Protein AF-A0A424M431-F1 (afdb_monomer_lite)

Foldseek 3Di:
DDDPVSVVVVVVVVCVVVVNPLVVVVVQQQDFDDPPDDPVVFQVLLVLLVLLCVLCVVVVNNVQWDAQDLQFQFLQAFLLCLQQQFFFLDDCSPLLNLLVRPLNVVLCVVLVNLVLQLVLLLLLLVCLCVVCPPPDAPDPVCVVQRLDHSVCNVVSVVLNVLVPDPDPPRDQDSVSSSNSNSSRRSDRCLRNVSPSDDPVNRVSSSVSNVVCVVPPDPVCPSRTDHQDSSGARRSGGSLCSSNNGGGDRPDPCSVVVSSVSVVVSPD

pLDDT: mean 90.64, std 7.73, range [51.03, 98.25]

Structure (mmCIF, N/CA/C/O backbone):
data_AF-A0A424M431-F1
#
_entry.id   AF-A0A424M431-F1
#
loop_
_atom_site.group_PDB
_atom_site.id
_atom_site.type_symbol
_atom_site.label_atom_id
_atom_site.label_alt_id
_atom_site.label_comp_id
_atom_site.label_asym_id
_atom_site.label_entity_id
_atom_site.label_seq_id
_atom_site.pdbx_PDB_ins_code
_atom_site.Cartn_x
_atom_site.Cartn_y
_atom_site.Cartn_z
_atom_site.occupancy
_atom_site.B_iso_or_equiv
_atom_site.auth_seq_id
_atom_site.auth_comp_id
_atom_site.auth_asym_id
_atom_site.auth_atom_id
_atom_site.pdbx_PDB_model_num
ATOM 1 N N . MET A 1 1 ? -6.184 2.149 49.198 1.00 51.03 1 MET A N 1
ATOM 2 C CA . MET A 1 1 ? -5.634 1.840 47.863 1.00 51.03 1 MET A CA 1
ATOM 3 C C . MET A 1 1 ? -6.721 2.218 46.890 1.00 51.03 1 MET A C 1
ATOM 5 O O . MET A 1 1 ? -7.826 1.727 47.079 1.00 51.03 1 MET A O 1
ATOM 9 N N . SER A 1 2 ? -6.465 3.155 45.981 1.00 64.12 2 SER A N 1
ATOM 10 C CA . SER A 1 2 ? -7.466 3.537 44.986 1.00 64.12 2 SER A CA 1
ATOM 11 C C . SER A 1 2 ? -7.783 2.349 44.081 1.00 64.12 2 SER A C 1
ATOM 13 O O . SER A 1 2 ? -6.895 1.543 43.782 1.00 64.12 2 SER A O 1
ATOM 15 N N . SER A 1 3 ? -9.048 2.205 43.693 1.00 85.25 3 SER A N 1
ATOM 16 C CA . SER A 1 3 ? -9.459 1.164 42.745 1.00 85.25 3 SER A CA 1
ATOM 17 C C . SER A 1 3 ? -8.895 1.452 41.345 1.00 85.25 3 SER A C 1
ATOM 19 O O . SER A 1 3 ? -8.479 2.576 41.046 1.00 85.25 3 SER A O 1
ATOM 21 N N . ALA A 1 4 ? -8.870 0.445 40.467 1.00 81.50 4 ALA A N 1
ATOM 22 C CA . ALA A 1 4 ? -8.457 0.639 39.073 1.00 81.50 4 ALA A CA 1
ATOM 23 C C . ALA A 1 4 ? -9.316 1.707 38.363 1.00 81.50 4 ALA A C 1
ATOM 25 O O . ALA A 1 4 ? -8.789 2.515 37.600 1.00 81.50 4 ALA A O 1
ATOM 26 N N . ASP A 1 5 ? -10.609 1.771 38.688 1.00 83.00 5 ASP A N 1
ATOM 27 C CA . ASP A 1 5 ? -11.537 2.757 38.130 1.00 83.00 5 ASP A CA 1
ATOM 28 C C . ASP A 1 5 ? -11.258 4.175 38.635 1.00 83.00 5 ASP A C 1
ATOM 30 O O . ASP A 1 5 ? -11.265 5.123 37.850 1.00 83.00 5 ASP A O 1
ATOM 34 N N . GLU A 1 6 ? -10.947 4.338 39.924 1.00 87.75 6 GLU A N 1
ATOM 35 C CA . GLU A 1 6 ? -10.545 5.634 40.484 1.00 87.75 6 GLU A CA 1
ATOM 36 C C . GLU A 1 6 ? -9.246 6.137 39.846 1.00 87.75 6 GLU A C 1
ATOM 38 O O . GLU A 1 6 ? -9.114 7.327 39.551 1.00 87.75 6 GLU A O 1
ATOM 43 N N . LEU A 1 7 ? -8.299 5.230 39.580 1.00 88.69 7 LEU A N 1
ATOM 44 C CA . LEU A 1 7 ? -7.062 5.565 38.882 1.00 88.69 7 LEU A CA 1
ATOM 45 C C . LEU A 1 7 ? -7.334 5.987 37.432 1.00 88.69 7 LEU A C 1
ATOM 47 O O . LEU A 1 7 ? -6.824 7.022 37.004 1.00 88.69 7 LEU A O 1
ATOM 51 N N . HIS A 1 8 ? -8.160 5.246 36.687 1.00 85.25 8 HIS A N 1
ATOM 52 C CA . HIS A 1 8 ? -8.552 5.627 35.328 1.00 85.25 8 HIS A CA 1
ATOM 53 C C . HIS A 1 8 ? -9.230 7.000 35.291 1.00 85.25 8 HIS A C 1
ATOM 55 O O . HIS A 1 8 ? -8.851 7.851 34.486 1.00 85.25 8 HIS A O 1
ATOM 61 N N . GLN A 1 9 ? -10.186 7.258 36.187 1.00 88.50 9 GLN A N 1
ATOM 62 C CA . GLN A 1 9 ? -10.861 8.555 36.256 1.00 88.50 9 GLN A CA 1
ATOM 63 C C . GLN A 1 9 ? -9.891 9.696 36.576 1.00 88.50 9 GLN A C 1
ATOM 65 O O . GLN A 1 9 ? -9.965 10.752 35.942 1.00 88.50 9 GLN A O 1
ATOM 70 N N . ALA A 1 10 ? -8.957 9.486 37.508 1.00 90.94 10 ALA A N 1
ATOM 71 C CA . ALA A 1 10 ? -7.931 10.471 37.840 1.00 90.94 10 ALA A CA 1
ATOM 72 C C . ALA A 1 10 ? -7.000 10.757 36.649 1.00 90.94 10 ALA A C 1
ATOM 74 O O . ALA A 1 10 ? -6.683 11.918 36.387 1.00 90.94 10 ALA A O 1
ATOM 75 N N . VAL A 1 11 ? -6.616 9.726 35.886 1.00 89.50 11 VAL A N 1
ATOM 76 C CA . VAL A 1 11 ? -5.808 9.875 34.665 1.00 89.50 11 VAL A CA 1
ATOM 77 C C . VAL A 1 11 ? -6.557 10.691 33.610 1.00 89.50 11 VAL A C 1
ATOM 79 O O . VAL A 1 11 ? -6.016 11.678 33.115 1.00 89.50 11 VAL A O 1
ATOM 82 N N . PHE A 1 12 ? -7.817 10.362 33.306 1.00 86.75 12 PHE A N 1
ATOM 83 C CA . PHE A 1 12 ? -8.613 11.138 32.345 1.00 86.75 12 PHE A CA 1
ATOM 84 C C . PHE A 1 12 ? -8.863 12.578 32.811 1.00 86.75 12 PHE A C 1
ATOM 86 O O . PHE A 1 12 ? -8.842 13.508 32.006 1.00 86.75 12 PHE A O 1
ATOM 93 N N . ALA A 1 13 ? -9.077 12.802 34.110 1.00 90.38 13 ALA A N 1
ATOM 94 C CA . ALA A 1 13 ? -9.195 14.149 34.664 1.00 90.38 13 ALA A CA 1
ATOM 95 C C . ALA A 1 13 ? -7.894 14.955 34.497 1.00 90.38 13 ALA A C 1
ATOM 97 O O . ALA A 1 13 ? -7.944 16.119 34.091 1.00 90.38 13 ALA A O 1
ATOM 98 N N . ALA A 1 14 ? -6.735 14.335 34.738 1.00 92.00 14 ALA A N 1
ATOM 99 C CA . ALA A 1 14 ? -5.435 14.963 34.524 1.00 92.00 14 ALA A CA 1
ATOM 100 C C . ALA A 1 14 ? -5.201 15.301 33.043 1.00 92.00 14 ALA A C 1
ATOM 102 O O . ALA A 1 14 ? -4.827 16.432 32.743 1.00 92.00 14 ALA A O 1
ATOM 103 N N . LEU A 1 15 ? -5.489 14.374 32.121 1.00 90.88 15 LEU A N 1
ATOM 104 C CA . LEU A 1 15 ? -5.368 14.601 30.673 1.00 90.88 15 LEU A CA 1
ATOM 105 C C . LEU A 1 15 ? -6.270 15.737 30.179 1.00 90.88 15 LEU A C 1
ATOM 107 O O . LEU A 1 15 ? -5.839 16.558 29.372 1.00 90.88 15 LEU A O 1
ATOM 111 N N . ARG A 1 16 ? -7.502 15.827 30.693 1.00 89.69 16 ARG A N 1
ATOM 112 C CA . ARG A 1 16 ? -8.407 16.946 30.388 1.00 89.69 16 ARG A CA 1
ATOM 113 C C . ARG A 1 16 ? -7.877 18.272 30.919 1.00 89.69 16 ARG A C 1
ATOM 115 O O . ARG A 1 16 ? -7.919 19.271 30.212 1.00 89.69 16 ARG A O 1
ATOM 122 N N . THR A 1 17 ? -7.335 18.276 32.135 1.00 93.44 17 THR A N 1
ATOM 123 C CA . THR A 1 17 ? -6.788 19.488 32.769 1.00 93.44 17 THR A CA 1
ATOM 124 C C . THR A 1 17 ? -5.549 20.007 32.038 1.00 93.44 17 THR A C 1
ATOM 126 O O . THR A 1 17 ? -5.359 21.215 31.934 1.00 93.44 17 THR A O 1
ATOM 129 N N . THR A 1 18 ? -4.711 19.113 31.509 1.00 93.88 18 THR A N 1
ATOM 130 C CA . THR A 1 18 ? -3.498 19.474 30.755 1.00 93.88 18 THR A CA 1
ATOM 131 C C . THR A 1 18 ? -3.747 19.707 29.265 1.00 93.88 18 THR A C 1
ATOM 133 O O . THR A 1 18 ? -2.840 20.152 28.568 1.00 93.88 18 THR A O 1
ATOM 136 N N . GLY A 1 19 ? -4.955 19.418 28.767 1.00 87.94 19 GLY A N 1
ATOM 137 C CA . GLY A 1 19 ? -5.296 19.512 27.346 1.00 87.94 19 GLY A CA 1
ATOM 138 C C . GLY A 1 19 ? -4.732 18.380 26.477 1.00 87.94 19 GLY A C 1
ATOM 139 O O . GLY A 1 19 ? -4.811 18.469 25.257 1.00 87.94 19 GLY A O 1
ATOM 140 N N . LEU A 1 20 ? -4.192 17.312 27.076 1.00 89.81 20 LEU A N 1
ATOM 141 C CA . LEU A 1 20 ? -3.509 16.213 26.375 1.00 89.81 20 LEU A CA 1
ATOM 142 C C . LEU A 1 20 ? -4.437 15.078 25.916 1.00 89.81 20 LEU A C 1
ATOM 144 O O . LEU A 1 20 ? -3.986 14.127 25.283 1.00 89.81 20 LEU A O 1
ATOM 148 N N . GLU A 1 21 ? -5.732 15.142 26.225 1.00 85.44 21 GLU A N 1
ATOM 149 C CA . GLU A 1 21 ? -6.696 14.089 25.876 1.00 85.44 21 GLU A CA 1
ATOM 150 C C . GLU A 1 21 ? -6.726 13.790 24.367 1.00 85.44 21 GLU A C 1
ATOM 152 O O . GLU A 1 21 ? -6.675 12.628 23.964 1.00 85.44 21 GLU A O 1
ATOM 157 N N . GLY A 1 22 ? -6.745 14.830 23.526 1.00 82.94 22 GLY A N 1
ATOM 158 C CA . GLY A 1 22 ? -6.739 14.669 22.070 1.00 82.94 22 GLY A CA 1
ATOM 159 C C . GLY A 1 22 ? -5.453 14.030 21.543 1.00 82.94 22 GLY A C 1
ATOM 160 O O . GLY A 1 22 ? -5.509 13.193 20.643 1.00 82.94 22 GLY A O 1
ATOM 161 N N . ASP A 1 23 ? -4.308 14.377 22.129 1.00 85.75 23 ASP A N 1
ATOM 162 C CA . ASP A 1 23 ? -3.009 13.832 21.731 1.00 85.75 23 ASP A CA 1
ATOM 163 C C . ASP A 1 23 ? -2.887 12.356 22.106 1.00 85.75 23 ASP A C 1
ATOM 165 O O . ASP A 1 23 ? -2.465 11.546 21.281 1.00 85.75 23 ASP A O 1
ATOM 169 N N . ILE A 1 24 ? -3.321 11.982 23.314 1.00 87.56 24 ILE A N 1
ATOM 170 C CA . ILE A 1 24 ? -3.346 10.581 23.753 1.00 87.56 24 ILE A CA 1
ATOM 171 C C . ILE A 1 24 ? -4.323 9.759 22.911 1.00 87.56 24 ILE A C 1
ATOM 173 O O . ILE A 1 24 ? -3.995 8.637 22.528 1.00 87.56 24 ILE A O 1
ATOM 177 N N . TYR A 1 25 ? -5.485 10.317 22.566 1.00 85.44 25 TYR A N 1
ATOM 178 C CA . TYR A 1 25 ? -6.434 9.661 21.669 1.00 85.44 25 TYR A CA 1
ATOM 179 C C . TYR A 1 25 ? -5.820 9.408 20.283 1.00 85.44 25 TYR A C 1
ATOM 181 O O . TYR A 1 25 ? -5.830 8.278 19.792 1.00 85.44 25 TYR A O 1
ATOM 189 N N . ASN A 1 26 ? -5.201 10.429 19.680 1.00 86.12 26 ASN A N 1
ATOM 190 C CA . ASN A 1 26 ? -4.510 10.296 18.396 1.00 86.12 26 ASN A CA 1
ATOM 191 C C . ASN A 1 26 ? -3.354 9.289 18.469 1.00 86.12 26 ASN A C 1
ATOM 193 O O . ASN A 1 26 ? -3.177 8.485 17.556 1.00 86.12 26 ASN A O 1
ATOM 197 N N . PHE A 1 27 ? -2.592 9.292 19.564 1.00 88.31 27 PHE A N 1
ATOM 198 C CA . PHE A 1 27 ? -1.528 8.320 19.792 1.00 88.31 27 PHE A CA 1
ATOM 199 C C . PHE A 1 27 ? -2.077 6.890 19.884 1.00 88.31 27 PHE A C 1
ATOM 201 O O . PHE A 1 27 ? -1.524 5.979 19.270 1.00 88.31 27 PHE A O 1
ATOM 208 N N . GLY A 1 28 ? -3.204 6.699 20.575 1.00 90.25 28 GLY A N 1
ATOM 209 C CA . GLY A 1 28 ? -3.912 5.422 20.641 1.00 90.25 28 GLY A CA 1
ATOM 210 C C . GLY A 1 28 ? -4.349 4.925 19.262 1.00 90.25 28 GLY A C 1
ATOM 211 O O . GLY A 1 28 ? -4.094 3.773 18.920 1.00 90.25 28 GLY A O 1
ATOM 212 N N . LEU A 1 29 ? -4.915 5.803 18.429 1.00 91.81 29 LEU A N 1
ATOM 213 C CA . LEU A 1 29 ? -5.316 5.476 17.055 1.00 91.81 29 LEU A CA 1
ATOM 214 C C . LEU A 1 29 ? -4.142 5.063 16.150 1.00 91.81 29 LEU A C 1
ATOM 216 O O . LEU A 1 29 ? -4.328 4.259 15.233 1.00 91.81 29 LEU A O 1
ATOM 220 N N . LEU A 1 30 ? -2.945 5.598 16.399 1.00 92.56 30 LEU A N 1
ATOM 221 C CA . LEU A 1 30 ? -1.712 5.213 15.703 1.00 92.56 30 LEU A CA 1
ATOM 222 C C . LEU A 1 30 ? -1.089 3.919 16.256 1.00 92.56 30 LEU A C 1
ATOM 224 O O . LEU A 1 30 ? -0.226 3.325 15.606 1.00 92.56 30 LEU A O 1
ATOM 228 N N . GLY A 1 31 ? -1.524 3.473 17.436 1.00 93.56 31 GLY A N 1
ATOM 229 C CA . GLY A 1 31 ? -1.115 2.213 18.044 1.00 93.56 31 GLY A CA 1
ATOM 230 C C . GLY A 1 31 ? -1.628 0.993 17.278 1.00 93.56 31 GLY A C 1
ATOM 231 O O . GLY A 1 31 ? -2.603 1.064 16.530 1.00 93.56 31 GLY A O 1
ATOM 232 N N . LYS A 1 32 ? -0.964 -0.149 17.481 1.00 94.81 32 LYS A N 1
ATOM 233 C CA . LYS A 1 32 ? -1.349 -1.452 16.918 1.00 94.81 32 LYS A CA 1
ATOM 234 C C . LYS A 1 32 ? -1.914 -2.359 18.005 1.00 94.81 32 LYS A C 1
ATOM 236 O O . LYS A 1 32 ? -1.496 -2.285 19.160 1.00 94.81 32 LYS A O 1
ATOM 241 N N . LEU A 1 33 ? -2.833 -3.240 17.622 1.00 93.44 33 LEU A N 1
ATOM 242 C CA . LEU A 1 33 ? -3.417 -4.227 18.530 1.00 93.44 33 LEU A CA 1
ATOM 243 C C . LEU A 1 33 ? -2.445 -5.388 18.749 1.00 93.44 33 LEU A C 1
ATOM 245 O O . LEU A 1 33 ? -1.905 -5.947 17.794 1.00 93.44 33 LEU A O 1
ATOM 249 N N . SER A 1 34 ? -2.262 -5.795 20.005 1.00 92.44 34 SER A N 1
ATOM 250 C CA . SER A 1 34 ? -1.501 -7.004 20.325 1.00 92.44 34 SER A CA 1
ATOM 251 C C . SER A 1 34 ? -2.234 -8.246 19.813 1.00 92.44 34 SER A C 1
ATOM 253 O O . SER A 1 34 ? -3.462 -8.295 19.794 1.00 92.44 34 SER A O 1
ATOM 255 N N . LYS A 1 35 ? -1.490 -9.307 19.481 1.00 88.12 35 LYS A N 1
ATOM 256 C CA . LYS A 1 35 ? -2.084 -10.634 19.227 1.00 88.12 35 LYS A CA 1
ATOM 257 C C . LYS A 1 35 ? -2.754 -11.231 20.473 1.00 88.12 35 LYS A C 1
ATOM 259 O O . LYS A 1 35 ? -3.539 -12.159 20.357 1.00 88.12 35 LYS A O 1
ATOM 264 N N . SER A 1 36 ? -2.429 -10.707 21.656 1.00 93.06 36 SER A N 1
ATOM 265 C CA . SER A 1 36 ? -3.028 -11.083 22.940 1.00 93.06 36 SER A CA 1
ATOM 266 C C . SER A 1 36 ? -4.169 -10.156 23.375 1.00 93.06 36 SER A C 1
ATOM 268 O O . SER A 1 36 ? -4.564 -10.204 24.538 1.00 93.06 36 SER A O 1
ATOM 270 N N . THR A 1 37 ? -4.626 -9.245 22.509 1.00 93.50 37 THR A N 1
ATOM 271 C CA . THR A 1 37 ? -5.759 -8.368 22.820 1.00 93.50 37 THR A CA 1
ATOM 272 C C . THR A 1 37 ? -7.027 -9.202 23.013 1.00 93.50 37 THR A C 1
ATOM 274 O O . THR A 1 37 ? -7.251 -10.171 22.292 1.00 93.50 37 THR A O 1
ATOM 277 N N . ASP A 1 38 ? -7.836 -8.812 23.999 1.00 94.88 38 ASP A N 1
ATOM 278 C CA . ASP A 1 38 ? -9.111 -9.450 24.329 1.00 94.88 38 ASP A CA 1
ATOM 279 C C . ASP A 1 38 ? -10.020 -9.566 23.083 1.00 94.88 38 ASP A C 1
ATOM 281 O O . ASP A 1 38 ? -10.239 -8.547 22.414 1.00 94.88 38 ASP A O 1
ATOM 285 N N . PRO A 1 39 ? -10.545 -10.765 22.755 1.00 95.00 39 PRO A N 1
ATOM 286 C CA . PRO A 1 39 ? -11.470 -10.965 21.641 1.00 95.00 39 PRO A CA 1
ATOM 287 C C . PRO A 1 39 ? -12.658 -9.997 21.625 1.00 95.00 39 PRO A C 1
ATOM 289 O O . PRO A 1 39 ? -13.018 -9.518 20.549 1.00 95.00 39 PRO A O 1
ATOM 292 N N . ASP A 1 40 ? -13.201 -9.629 22.790 1.00 95.44 40 ASP A N 1
ATOM 293 C CA . ASP A 1 40 ? -14.330 -8.694 22.883 1.00 95.44 40 ASP A CA 1
ATOM 294 C C . ASP A 1 40 ? -13.940 -7.296 22.372 1.00 95.44 40 ASP A C 1
ATOM 296 O O . ASP A 1 40 ? -14.746 -6.579 21.774 1.00 95.44 40 ASP A O 1
ATOM 300 N N . ILE A 1 41 ? -12.682 -6.887 22.576 1.00 93.56 41 ILE A N 1
ATOM 301 C CA . ILE A 1 41 ? -12.151 -5.624 22.044 1.00 93.56 41 ILE A CA 1
ATOM 302 C C . ILE A 1 41 ? -11.984 -5.721 20.526 1.00 93.56 41 ILE A C 1
ATOM 304 O O . ILE A 1 41 ? -12.301 -4.764 19.818 1.00 93.56 41 ILE A O 1
ATOM 308 N N . LEU A 1 42 ? -11.505 -6.859 20.016 1.00 95.75 42 LEU A N 1
ATOM 309 C CA . LEU A 1 42 ? -11.342 -7.064 18.575 1.00 95.75 42 LEU A CA 1
ATOM 310 C C . LEU A 1 42 ? -12.691 -6.980 17.853 1.00 95.75 42 LEU A C 1
ATOM 312 O O . LEU A 1 42 ? -12.804 -6.276 16.849 1.00 95.75 42 LEU A O 1
ATOM 316 N N . GLU A 1 43 ? -13.720 -7.626 18.404 1.00 95.56 43 GLU A N 1
ATOM 317 C CA . GLU A 1 43 ? -15.082 -7.577 17.873 1.00 95.56 43 GLU A CA 1
ATOM 318 C C . GLU A 1 43 ? -15.643 -6.149 17.894 1.00 95.56 43 GLU A C 1
ATOM 320 O O . GLU A 1 43 ? -16.182 -5.676 16.894 1.00 95.56 43 GLU A O 1
ATOM 325 N N . ARG A 1 44 ? -15.444 -5.404 18.991 1.00 94.62 44 ARG A N 1
ATOM 326 C CA . ARG A 1 44 ? -15.857 -3.992 19.074 1.00 94.62 44 ARG A CA 1
ATOM 327 C C . ARG A 1 44 ? -15.206 -3.123 18.002 1.00 94.62 44 ARG A C 1
ATOM 329 O O . ARG A 1 44 ? -15.876 -2.251 17.461 1.00 94.62 44 ARG A O 1
ATOM 336 N N . ILE A 1 45 ? -13.935 -3.354 17.672 1.00 95.06 45 ILE A N 1
ATOM 337 C CA . ILE A 1 45 ? -13.239 -2.604 16.614 1.00 95.06 45 ILE A CA 1
ATOM 338 C C . ILE A 1 45 ? -13.828 -2.920 15.239 1.00 95.06 45 ILE A C 1
ATOM 340 O O . ILE A 1 45 ? -14.036 -2.003 14.445 1.00 95.06 45 ILE A O 1
ATOM 344 N N . VAL A 1 46 ? -14.127 -4.191 14.959 1.00 96.25 46 VAL A N 1
ATOM 345 C CA . VAL A 1 46 ? -14.789 -4.586 13.707 1.00 96.25 46 VAL A CA 1
ATOM 346 C C . VAL A 1 46 ? -16.184 -3.958 13.622 1.00 96.25 46 VAL A C 1
ATOM 348 O O . VAL A 1 46 ? -16.501 -3.323 12.619 1.00 96.25 46 VAL A O 1
ATOM 351 N N . ASN A 1 47 ? -16.977 -4.033 14.693 1.00 94.81 47 ASN A N 1
ATOM 352 C CA . ASN A 1 47 ? -18.317 -3.441 14.752 1.00 94.81 47 ASN A CA 1
ATOM 353 C C . ASN A 1 47 ? -18.289 -1.907 14.621 1.00 94.81 47 ASN A C 1
ATOM 355 O O . ASN A 1 47 ? -19.159 -1.320 13.976 1.00 94.81 47 ASN A O 1
ATOM 359 N N . ALA A 1 48 ? -17.258 -1.247 15.156 1.00 94.75 48 ALA A N 1
ATOM 360 C CA . ALA A 1 48 ? -17.090 0.201 15.049 1.00 94.75 48 ALA A CA 1
ATOM 361 C C . ALA A 1 48 ? -16.875 0.687 13.603 1.00 94.75 48 ALA A C 1
ATOM 363 O O . ALA A 1 48 ? -17.156 1.850 13.320 1.00 94.75 48 ALA A O 1
ATOM 364 N N . ARG A 1 49 ? -16.457 -0.175 12.662 1.00 94.75 49 ARG A N 1
ATOM 365 C CA . ARG A 1 49 ? -16.355 0.180 11.229 1.00 94.75 49 ARG A CA 1
ATOM 366 C C . ARG A 1 49 ? -17.690 0.673 10.675 1.00 94.75 49 ARG A C 1
ATOM 368 O O . ARG A 1 49 ? -17.732 1.649 9.926 1.00 94.75 49 ARG A O 1
ATOM 375 N N . GLN A 1 50 ? -18.781 0.014 11.065 1.00 93.38 50 GLN A N 1
ATOM 376 C CA . GLN A 1 50 ? -20.124 0.389 10.633 1.00 93.38 50 GLN A CA 1
ATOM 377 C C . GLN A 1 50 ? -20.529 1.745 11.221 1.00 93.38 50 GLN A C 1
ATOM 379 O O . GLN A 1 50 ? -20.993 2.608 10.481 1.00 93.38 50 GLN A O 1
ATOM 384 N N . VAL A 1 51 ? -20.247 1.970 12.506 1.00 94.12 51 VAL A N 1
ATOM 385 C CA . VAL A 1 51 ? -20.508 3.248 13.191 1.00 94.12 51 VAL A CA 1
ATOM 386 C C . VAL A 1 51 ? -19.728 4.396 12.541 1.00 94.12 51 VAL A C 1
ATOM 388 O O . VAL A 1 51 ? -20.277 5.463 12.282 1.00 94.12 51 VAL A O 1
ATOM 391 N N . VAL A 1 52 ? -18.450 4.185 12.217 1.00 94.19 52 VAL A N 1
ATOM 392 C CA . VAL A 1 52 ? -17.629 5.182 11.510 1.00 94.19 52 VAL A CA 1
ATOM 393 C C . VAL A 1 52 ? -18.210 5.486 10.129 1.00 94.19 52 VAL A C 1
ATOM 395 O O . VAL A 1 52 ? -18.288 6.648 9.729 1.00 94.19 52 VAL A O 1
ATOM 398 N N . ARG A 1 53 ? -18.647 4.459 9.394 1.00 93.12 53 ARG A N 1
ATOM 399 C CA . ARG A 1 53 ? -19.269 4.624 8.077 1.00 93.12 53 ARG A CA 1
ATOM 400 C C . ARG A 1 53 ? -20.594 5.389 8.148 1.00 93.12 53 ARG A C 1
ATOM 402 O O . ARG A 1 53 ? -20.858 6.194 7.257 1.00 93.12 53 ARG A O 1
ATOM 409 N N . GLU A 1 54 ? -21.407 5.147 9.169 1.00 94.06 54 GLU A N 1
ATOM 410 C CA . GLU A 1 54 ? -22.669 5.857 9.405 1.00 94.06 54 GLU A CA 1
ATOM 411 C C . GLU A 1 54 ? -22.424 7.344 9.668 1.00 94.06 54 GLU A C 1
ATOM 413 O O . GLU A 1 54 ? -22.964 8.176 8.943 1.00 94.06 54 GLU A O 1
ATOM 418 N N . HIS A 1 55 ? -21.506 7.691 10.573 1.00 93.44 55 HIS A N 1
ATOM 419 C CA . HIS A 1 55 ? -21.150 9.093 10.811 1.00 93.44 55 HIS A CA 1
ATOM 420 C C . HIS A 1 55 ? -20.528 9.768 9.577 1.00 93.44 55 HIS A C 1
ATOM 422 O O . HIS A 1 55 ? -20.821 10.926 9.280 1.00 93.44 55 HIS A O 1
ATOM 428 N N . LEU A 1 56 ? -19.704 9.055 8.794 1.00 93.00 56 LEU A N 1
ATOM 429 C CA . LEU A 1 56 ? -19.225 9.573 7.505 1.00 93.00 56 LEU A CA 1
ATOM 430 C C . LEU A 1 56 ? -20.385 9.857 6.539 1.00 93.00 56 LEU A C 1
ATOM 432 O O . LEU A 1 56 ? -20.293 10.793 5.748 1.00 93.00 56 LEU A O 1
ATOM 436 N N . ALA A 1 57 ? -21.459 9.067 6.567 1.00 94.00 57 ALA A N 1
ATOM 437 C CA . ALA A 1 57 ? -22.641 9.300 5.741 1.00 94.00 57 ALA A CA 1
ATOM 438 C C . ALA A 1 57 ? -23.441 10.519 6.209 1.00 94.00 57 ALA A C 1
ATOM 440 O O . ALA A 1 57 ? -23.793 11.355 5.378 1.00 94.00 57 ALA A O 1
ATOM 441 N N . GLU A 1 58 ? -23.670 10.650 7.515 1.00 94.25 58 GLU A N 1
ATOM 442 C CA . GLU A 1 58 ? -24.376 11.786 8.124 1.00 94.25 58 GLU A CA 1
ATOM 443 C C . GLU A 1 58 ? -23.701 13.125 7.792 1.00 94.25 58 GLU A C 1
ATOM 445 O O . GLU A 1 58 ? -24.365 14.097 7.429 1.00 94.25 58 GLU A O 1
ATOM 450 N N . GLU A 1 59 ? -22.369 13.145 7.796 1.00 92.31 59 GLU A N 1
ATOM 451 C CA . GLU A 1 59 ? -21.563 14.327 7.482 1.00 92.31 59 GLU A CA 1
ATOM 452 C C . GLU A 1 59 ? -21.349 14.549 5.967 1.00 92.31 59 GLU A C 1
ATOM 454 O O . GLU A 1 59 ? -20.664 15.489 5.560 1.00 92.31 59 GLU A O 1
ATOM 459 N N . ASN A 1 60 ? -21.933 13.715 5.094 1.00 92.75 60 ASN A N 1
ATOM 460 C CA . ASN A 1 60 ? -21.714 13.727 3.636 1.00 92.75 60 ASN A CA 1
ATOM 461 C C . ASN A 1 60 ? -20.234 13.563 3.232 1.00 92.75 60 ASN A C 1
ATOM 463 O O . ASN A 1 60 ? -19.750 14.167 2.270 1.00 92.75 60 ASN A O 1
ATOM 467 N N . LEU A 1 61 ? -19.507 12.727 3.971 1.00 93.19 61 LEU A N 1
ATOM 468 C CA . LEU A 1 61 ? -18.075 12.475 3.834 1.00 93.19 61 LEU A CA 1
ATOM 469 C C . LEU A 1 61 ? -17.740 11.067 3.329 1.00 93.19 61 LEU A C 1
ATOM 471 O O . LEU A 1 61 ? -16.571 10.705 3.319 1.00 93.19 61 LEU A O 1
ATOM 475 N N . LEU A 1 62 ? -18.698 10.262 2.863 1.00 91.06 62 LEU A N 1
ATOM 476 C CA . LEU A 1 62 ? -18.400 8.904 2.368 1.00 91.06 62 LEU A CA 1
ATOM 477 C C . LEU A 1 62 ? -17.329 8.869 1.269 1.00 91.06 62 LEU A C 1
ATOM 479 O O . LEU A 1 62 ? -16.575 7.910 1.178 1.00 91.06 62 LEU A O 1
ATOM 483 N N . ASN A 1 63 ? -17.228 9.919 0.455 1.00 91.44 63 ASN A N 1
ATOM 484 C CA . ASN A 1 63 ? -16.233 10.015 -0.611 1.00 91.44 63 ASN A CA 1
ATOM 485 C C . ASN A 1 63 ? -14.802 10.293 -0.116 1.00 91.44 63 ASN A C 1
ATOM 487 O O . ASN A 1 63 ? -13.876 10.237 -0.923 1.00 91.44 63 ASN A O 1
ATOM 491 N N . VAL A 1 64 ? -14.600 10.614 1.168 1.00 93.31 64 VAL A N 1
ATOM 492 C CA . VAL A 1 64 ? -13.258 10.852 1.725 1.00 93.31 64 VAL A CA 1
ATOM 493 C C . VAL A 1 64 ? -12.523 9.559 2.056 1.00 93.31 64 VAL A C 1
ATOM 495 O O . VAL A 1 64 ? -11.323 9.617 2.315 1.00 93.31 64 VAL A O 1
ATOM 498 N N . ILE A 1 65 ? -13.214 8.417 2.040 1.00 94.88 65 ILE A N 1
ATOM 499 C CA . ILE A 1 65 ? -12.640 7.084 2.214 1.00 94.88 65 ILE A CA 1
ATOM 500 C C . ILE A 1 65 ? -12.988 6.241 0.990 1.00 94.88 65 ILE A C 1
ATOM 502 O O . ILE A 1 65 ? -14.155 6.072 0.647 1.00 94.88 65 ILE A O 1
ATOM 506 N N . GLU A 1 66 ? -11.977 5.663 0.354 1.00 95.62 66 GLU A N 1
ATOM 507 C CA . GLU A 1 66 ? -12.166 4.576 -0.597 1.00 95.62 66 GLU A CA 1
ATOM 508 C C . GLU A 1 66 ? -12.029 3.247 0.162 1.00 95.62 66 GLU A C 1
ATOM 510 O O . GLU A 1 66 ? -10.926 2.932 0.628 1.00 95.62 66 GLU A O 1
ATOM 515 N N . PRO A 1 67 ? -13.121 2.484 0.347 1.00 95.25 67 PRO A N 1
ATOM 516 C CA . PRO A 1 67 ? -13.102 1.270 1.156 1.00 95.25 67 PRO A CA 1
ATOM 517 C C . PRO A 1 67 ? -12.233 0.179 0.523 1.00 95.25 67 PRO A C 1
ATOM 519 O O . PRO A 1 67 ? -12.030 0.138 -0.695 1.00 95.25 67 PRO A O 1
ATOM 522 N N . PHE A 1 68 ? -11.733 -0.740 1.347 1.00 96.81 68 PHE A N 1
ATOM 523 C CA . PHE A 1 68 ? -11.138 -1.969 0.834 1.00 96.81 68 PHE A CA 1
ATOM 524 C C . PHE A 1 68 ? -12.235 -2.936 0.392 1.00 96.81 68 PHE A C 1
ATOM 526 O O . PHE A 1 68 ? -13.022 -3.424 1.199 1.00 96.81 68 PHE A O 1
ATOM 533 N N . ASP A 1 69 ? -12.249 -3.240 -0.901 1.00 94.62 69 ASP A N 1
ATOM 534 C CA . ASP A 1 69 ? -13.133 -4.227 -1.510 1.00 94.62 69 ASP A CA 1
ATOM 535 C C . ASP A 1 69 ? -12.280 -5.196 -2.344 1.00 94.62 69 ASP A C 1
ATOM 537 O O . ASP A 1 69 ? -11.540 -4.753 -3.230 1.00 94.62 69 ASP A O 1
ATOM 541 N N . PRO A 1 70 ? -12.345 -6.515 -2.080 1.00 92.69 70 PRO A N 1
ATOM 542 C CA . PRO A 1 70 ? -11.521 -7.495 -2.783 1.00 92.69 70 PRO A CA 1
ATOM 543 C C . PRO A 1 70 ? -11.757 -7.507 -4.299 1.00 92.69 70 PRO A C 1
ATOM 545 O O . PRO A 1 70 ? -10.841 -7.871 -5.041 1.00 92.69 70 PRO A O 1
ATOM 548 N N . SER A 1 71 ? -12.938 -7.085 -4.757 1.00 94.12 71 SER A N 1
ATOM 549 C CA . SER A 1 71 ? -13.343 -7.088 -6.167 1.00 94.12 71 SER A CA 1
ATOM 550 C C . SER A 1 71 ? -12.988 -5.799 -6.906 1.00 94.12 71 SER A C 1
ATOM 552 O O . SER A 1 71 ? -13.012 -5.788 -8.135 1.00 94.12 71 SER A O 1
ATOM 554 N N . ASN A 1 72 ? -12.654 -4.725 -6.185 1.00 96.75 72 ASN A N 1
ATOM 555 C CA . ASN A 1 72 ? -12.403 -3.411 -6.768 1.00 96.75 72 ASN A CA 1
ATOM 556 C C . ASN A 1 72 ? -10.944 -2.973 -6.589 1.00 96.75 72 ASN A C 1
ATOM 558 O O . ASN A 1 72 ? -10.261 -3.309 -5.616 1.00 96.75 72 ASN A O 1
ATOM 562 N N . PHE A 1 73 ? -10.445 -2.223 -7.570 1.00 97.56 73 PHE A N 1
ATOM 563 C CA . PHE A 1 73 ? -9.147 -1.565 -7.478 1.00 97.56 73 PHE A CA 1
ATOM 564 C C . PHE A 1 73 ? -9.305 -0.301 -6.630 1.00 97.56 73 PHE A C 1
ATOM 566 O O . PHE A 1 73 ? -10.151 0.530 -6.944 1.00 97.56 73 PHE A O 1
ATOM 573 N N . ASN A 1 74 ? -8.501 -0.154 -5.576 1.00 97.44 74 ASN A N 1
ATOM 574 C CA . ASN A 1 74 ? -8.533 1.023 -4.716 1.00 97.44 74 ASN A CA 1
ATOM 575 C C . ASN A 1 74 ? -7.550 2.065 -5.264 1.00 97.44 74 ASN A C 1
ATOM 577 O O . ASN A 1 74 ? -6.334 1.882 -5.166 1.00 97.44 74 ASN A O 1
ATOM 581 N N . ARG A 1 75 ? -8.052 3.148 -5.863 1.00 95.44 75 ARG A N 1
ATOM 582 C CA . ARG A 1 75 ? -7.204 4.175 -6.493 1.00 95.44 75 ARG A CA 1
ATOM 583 C C . ARG A 1 75 ? -6.364 4.958 -5.492 1.00 95.44 75 ARG A C 1
ATOM 585 O O . ARG A 1 75 ? -5.334 5.507 -5.877 1.00 95.44 75 ARG A O 1
ATOM 592 N N . ASN A 1 76 ? -6.781 5.014 -4.233 1.00 96.12 76 ASN A N 1
ATOM 593 C CA . ASN A 1 76 ? -6.055 5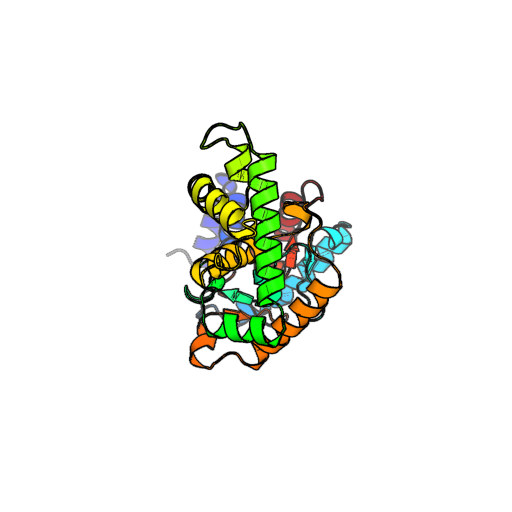.690 -3.162 1.00 96.12 76 ASN A CA 1
ATOM 594 C C . ASN A 1 76 ? -5.024 4.800 -2.447 1.00 96.12 76 ASN A C 1
ATOM 596 O O . ASN A 1 76 ? -4.239 5.308 -1.645 1.00 96.12 76 ASN A O 1
ATOM 600 N N . ALA A 1 77 ? -4.985 3.504 -2.754 1.00 96.25 77 ALA A N 1
ATOM 601 C CA . ALA A 1 77 ? -3.945 2.580 -2.318 1.00 96.25 77 ALA A CA 1
ATOM 602 C C . ALA A 1 77 ? -2.802 2.506 -3.341 1.00 96.25 77 ALA A C 1
ATOM 604 O O . ALA A 1 77 ? -2.965 2.835 -4.520 1.00 96.25 77 ALA A O 1
ATOM 605 N N . SER A 1 78 ? -1.625 2.056 -2.901 1.00 96.12 78 SER A N 1
ATOM 606 C CA . SER A 1 78 ? -0.507 1.845 -3.825 1.00 96.12 78 SER A CA 1
ATOM 607 C C . SER A 1 78 ? -0.764 0.649 -4.744 1.00 96.12 78 SER A C 1
ATOM 609 O O . SER A 1 78 ? -1.595 -0.217 -4.453 1.00 96.12 78 SER A O 1
ATOM 611 N N . LEU A 1 79 ? -0.038 0.559 -5.860 1.00 96.81 79 LEU A N 1
ATOM 612 C CA . LEU A 1 79 ? -0.089 -0.634 -6.709 1.00 96.81 79 LEU A CA 1
ATOM 613 C C . LEU A 1 79 ? 0.333 -1.898 -5.951 1.00 96.81 79 LEU A C 1
ATOM 615 O O . LEU A 1 79 ? -0.295 -2.941 -6.122 1.00 96.81 79 LEU A O 1
ATOM 619 N N . GLY A 1 80 ? 1.343 -1.807 -5.082 1.00 96.44 80 GLY A N 1
ATOM 620 C CA . GLY A 1 80 ? 1.770 -2.928 -4.247 1.00 96.44 80 GLY A CA 1
ATOM 621 C C . GLY A 1 80 ? 0.683 -3.381 -3.275 1.00 96.44 80 GLY A C 1
ATOM 622 O O . GLY A 1 80 ? 0.409 -4.573 -3.170 1.00 96.44 80 GLY A O 1
ATOM 623 N N . GLU A 1 81 ? -0.002 -2.439 -2.631 1.00 96.62 81 GLU A N 1
ATOM 624 C CA . GLU A 1 81 ? -1.123 -2.740 -1.739 1.00 96.62 81 GLU A CA 1
ATOM 625 C C . GLU A 1 81 ? -2.325 -3.304 -2.500 1.00 96.62 81 GLU A C 1
ATOM 627 O O . GLU A 1 81 ? -2.971 -4.229 -2.025 1.00 96.62 81 GLU A O 1
ATOM 632 N N . ASN A 1 82 ? -2.599 -2.826 -3.716 1.00 97.69 82 ASN A N 1
ATOM 633 C CA . ASN A 1 82 ? -3.631 -3.421 -4.559 1.00 97.69 82 ASN A CA 1
ATOM 634 C C . ASN A 1 82 ? -3.280 -4.845 -5.011 1.00 97.69 82 ASN A C 1
ATOM 636 O O . ASN A 1 82 ? -4.200 -5.641 -5.191 1.00 97.69 82 ASN A O 1
ATOM 640 N N . LEU A 1 83 ? -1.999 -5.163 -5.211 1.00 97.00 83 LEU A N 1
ATOM 641 C CA . LEU A 1 83 ? -1.535 -6.496 -5.605 1.00 97.00 83 LEU A CA 1
ATOM 642 C C . LEU A 1 83 ? -1.553 -7.483 -4.438 1.00 97.00 83 LEU A C 1
ATOM 644 O O . LEU A 1 83 ? -2.032 -8.598 -4.599 1.00 97.00 83 LEU A O 1
ATOM 648 N N . VAL A 1 84 ? -1.047 -7.084 -3.271 1.00 96.00 84 VAL A N 1
ATOM 649 C CA . VAL A 1 84 ? -1.000 -7.951 -2.082 1.00 96.00 84 VAL A CA 1
ATOM 650 C C . VAL A 1 84 ? -2.361 -8.014 -1.389 1.00 96.00 84 VAL A C 1
ATOM 652 O O . VAL A 1 84 ? -2.773 -9.075 -0.928 1.00 96.00 84 VAL A O 1
ATOM 655 N N . PHE A 1 85 ? -3.070 -6.885 -1.339 1.00 97.00 85 PHE A N 1
ATOM 656 C CA . PHE A 1 85 ? -4.347 -6.692 -0.646 1.00 97.00 85 PHE A CA 1
ATOM 657 C C . PHE A 1 85 ? -4.302 -7.165 0.813 1.00 97.00 85 PHE A C 1
ATOM 659 O O . PHE A 1 85 ? -5.108 -7.971 1.287 1.00 97.00 85 PHE A O 1
ATOM 666 N N . GLY A 1 86 ? -3.294 -6.657 1.514 1.00 95.25 86 GLY A N 1
ATOM 667 C CA . GLY A 1 86 ? -2.992 -6.953 2.902 1.00 95.25 86 GLY A CA 1
ATOM 668 C C . GLY A 1 86 ? -1.849 -6.085 3.405 1.00 95.25 86 GLY A C 1
ATOM 669 O O . GLY A 1 86 ? -1.206 -5.364 2.638 1.00 95.25 86 GLY A O 1
ATOM 670 N N . VAL A 1 87 ? -1.586 -6.173 4.704 1.00 93.94 87 VAL A N 1
ATOM 671 C CA . VAL A 1 87 ? -0.488 -5.460 5.360 1.00 93.94 87 VAL A CA 1
ATOM 672 C C . VAL A 1 87 ? 0.668 -6.419 5.579 1.00 93.94 87 VAL A C 1
ATOM 674 O O . VAL A 1 87 ? 0.478 -7.526 6.079 1.00 93.94 87 VAL A O 1
ATOM 677 N N . ALA A 1 88 ? 1.877 -5.989 5.223 1.00 91.50 88 ALA A N 1
ATOM 678 C CA . ALA A 1 88 ? 3.083 -6.744 5.528 1.00 91.50 88 ALA A CA 1
ATOM 679 C C . ALA A 1 88 ? 3.251 -6.874 7.051 1.00 91.50 88 ALA A C 1
ATOM 681 O O . ALA A 1 88 ? 3.286 -5.875 7.774 1.00 91.50 88 ALA A O 1
ATOM 682 N N . ALA A 1 89 ? 3.357 -8.111 7.524 1.00 88.50 89 ALA A N 1
ATOM 683 C CA . ALA A 1 89 ? 3.629 -8.451 8.917 1.00 88.50 89 ALA A CA 1
ATOM 684 C C . ALA A 1 89 ? 5.116 -8.785 9.157 1.00 88.50 89 ALA A C 1
ATOM 686 O O . ALA A 1 89 ? 5.550 -8.817 10.308 1.00 88.50 89 ALA A O 1
ATOM 687 N N . GLY A 1 90 ? 5.895 -8.970 8.084 1.00 84.94 90 GLY A N 1
ATOM 688 C CA . GLY A 1 90 ? 7.343 -9.179 8.115 1.00 84.94 90 GLY A CA 1
ATOM 689 C C . GLY A 1 90 ? 8.088 -8.434 6.997 1.00 84.94 90 GLY A C 1
ATOM 690 O O . GLY A 1 90 ? 7.492 -7.776 6.141 1.00 84.94 90 GLY A O 1
ATOM 691 N N . GLU A 1 91 ? 9.422 -8.501 7.028 1.00 83.50 91 GLU A N 1
ATOM 692 C CA . GLU A 1 91 ? 10.303 -7.772 6.101 1.00 83.50 91 GLU A CA 1
ATOM 693 C C . GLU A 1 91 ? 10.234 -8.310 4.664 1.00 83.50 91 GLU A C 1
ATOM 695 O O . GLU A 1 91 ? 10.421 -7.542 3.716 1.00 83.50 91 GLU A O 1
ATOM 700 N N . ARG A 1 92 ? 9.936 -9.605 4.474 1.00 87.62 92 ARG A N 1
ATOM 701 C CA . ARG A 1 92 ? 9.995 -10.262 3.157 1.00 87.62 92 ARG A CA 1
ATOM 702 C C . ARG A 1 92 ? 8.965 -9.693 2.190 1.00 87.62 92 ARG A C 1
ATOM 704 O O . ARG A 1 92 ? 9.291 -9.407 1.043 1.00 87.62 92 ARG A O 1
ATOM 711 N N . LEU A 1 93 ? 7.734 -9.516 2.670 1.00 88.75 93 LEU A N 1
ATOM 712 C CA . LEU A 1 93 ? 6.620 -8.962 1.895 1.00 88.75 93 LEU A CA 1
ATOM 713 C C . LEU A 1 93 ? 6.402 -7.462 2.143 1.00 88.75 93 LEU A C 1
ATOM 715 O O . LEU A 1 93 ? 5.409 -6.897 1.685 1.00 88.75 93 LEU A O 1
ATOM 719 N N . SER A 1 94 ? 7.334 -6.794 2.832 1.00 84.75 94 SER A N 1
ATOM 720 C CA . SER A 1 94 ? 7.362 -5.331 2.902 1.00 84.75 94 SER A CA 1
ATOM 721 C C . SER A 1 94 ? 7.523 -4.722 1.505 1.00 84.75 94 SER A C 1
ATOM 723 O O . SER A 1 94 ? 8.051 -5.363 0.598 1.00 84.75 94 SER A O 1
ATOM 725 N N . THR A 1 95 ? 7.165 -3.448 1.320 1.00 72.94 95 THR A N 1
ATOM 726 C CA . THR A 1 95 ? 7.331 -2.748 0.029 1.00 72.94 95 THR A CA 1
ATOM 727 C C . THR A 1 95 ? 8.748 -2.872 -0.545 1.00 72.94 95 THR A C 1
ATOM 729 O O . THR A 1 95 ? 8.919 -2.936 -1.761 1.00 72.94 95 THR A O 1
ATOM 732 N N . ARG A 1 96 ? 9.772 -2.916 0.320 1.00 75.44 96 ARG A N 1
ATOM 733 C CA . ARG A 1 96 ? 11.174 -3.044 -0.094 1.00 75.44 96 ARG A CA 1
ATOM 734 C C . ARG A 1 96 ? 11.528 -4.471 -0.519 1.00 75.44 96 ARG A C 1
ATOM 736 O O . ARG A 1 96 ? 12.237 -4.624 -1.508 1.00 75.44 96 ARG A O 1
ATOM 743 N N . GLY A 1 97 ? 11.062 -5.482 0.216 1.00 86.56 97 GLY A N 1
ATOM 744 C CA . GLY A 1 97 ? 11.351 -6.895 -0.061 1.00 86.56 97 GLY A CA 1
ATOM 745 C C . GLY A 1 97 ? 10.501 -7.492 -1.185 1.00 86.56 97 GLY A C 1
ATOM 746 O O . GLY A 1 97 ? 10.965 -8.359 -1.922 1.00 86.56 97 GLY A O 1
ATOM 747 N N . LEU A 1 98 ? 9.284 -6.980 -1.376 1.00 92.75 98 LEU A N 1
ATOM 748 C CA . LEU A 1 98 ? 8.292 -7.558 -2.279 1.00 92.75 98 LEU A CA 1
ATOM 749 C C . LEU A 1 98 ? 8.775 -7.619 -3.734 1.00 92.75 98 LEU A C 1
ATOM 751 O O . LEU A 1 98 ? 8.576 -8.626 -4.404 1.00 92.75 98 LEU A O 1
ATOM 755 N N . ALA A 1 99 ? 9.443 -6.567 -4.220 1.00 93.12 99 ALA A N 1
ATOM 756 C CA . ALA A 1 99 ? 9.852 -6.454 -5.622 1.00 93.12 99 ALA A CA 1
ATOM 757 C C . ALA A 1 99 ? 10.862 -7.522 -6.076 1.00 93.12 99 ALA A C 1
ATOM 759 O O . ALA A 1 99 ? 10.890 -7.841 -7.265 1.00 93.12 99 ALA A O 1
ATOM 760 N N . SER A 1 100 ? 11.664 -8.062 -5.152 1.00 92.69 100 SER A N 1
ATOM 761 C CA . SER A 1 100 ? 12.667 -9.105 -5.409 1.00 92.69 100 SER A CA 1
ATOM 762 C C . SER A 1 100 ? 12.271 -10.477 -4.847 1.00 92.69 100 SER A C 1
ATOM 764 O O . SER A 1 100 ? 12.984 -11.461 -5.061 1.00 92.69 100 SER A O 1
ATOM 766 N N . ASP A 1 101 ? 11.131 -10.590 -4.154 1.00 95.31 101 ASP A N 1
ATOM 767 C CA . ASP A 1 101 ? 10.674 -11.863 -3.602 1.00 95.31 101 ASP A CA 1
ATOM 768 C C . ASP A 1 101 ? 10.254 -12.845 -4.707 1.00 95.31 101 ASP A C 1
ATOM 770 O O . ASP A 1 101 ? 9.428 -12.555 -5.574 1.00 95.31 101 ASP A O 1
ATOM 774 N N . ARG A 1 102 ? 10.790 -14.068 -4.639 1.00 94.88 102 ARG A N 1
ATOM 775 C CA . ARG A 1 102 ? 10.579 -15.110 -5.652 1.00 94.88 102 ARG A CA 1
ATOM 776 C C . ARG A 1 102 ? 9.105 -15.469 -5.861 1.00 94.88 102 ARG A C 1
ATOM 778 O O . ARG A 1 102 ? 8.716 -15.725 -7.001 1.00 94.88 102 ARG A O 1
ATOM 785 N N . PHE A 1 103 ? 8.309 -15.547 -4.795 1.00 95.88 103 PHE A N 1
ATOM 786 C CA . PHE A 1 103 ? 6.892 -15.889 -4.902 1.00 95.88 103 PHE A CA 1
ATOM 787 C C . PHE A 1 103 ? 6.133 -14.755 -5.585 1.00 95.88 103 PHE A C 1
ATOM 789 O O . PHE A 1 103 ? 5.426 -14.995 -6.564 1.00 95.88 103 PHE A O 1
ATOM 796 N N . PHE A 1 104 ? 6.363 -13.514 -5.156 1.00 96.06 104 PHE A N 1
ATOM 797 C CA . PHE A 1 104 ? 5.762 -12.354 -5.803 1.00 96.06 104 PHE A CA 1
ATOM 798 C C . PHE A 1 104 ? 6.130 -12.265 -7.292 1.00 96.06 104 PHE A C 1
ATOM 800 O O . PHE A 1 104 ? 5.245 -12.082 -8.130 1.00 96.06 104 PHE A O 1
ATOM 807 N N . ARG A 1 105 ? 7.407 -12.490 -7.646 1.00 95.81 105 ARG A N 1
ATOM 808 C CA . ARG A 1 105 ? 7.859 -12.558 -9.048 1.00 95.81 105 ARG A CA 1
ATOM 809 C C . ARG A 1 105 ? 7.115 -13.616 -9.849 1.00 95.81 105 ARG A C 1
ATOM 811 O O . ARG A 1 105 ? 6.693 -13.332 -10.966 1.00 95.81 105 ARG A O 1
ATOM 818 N N . ALA A 1 106 ? 6.920 -14.806 -9.286 1.00 97.19 106 ALA A N 1
ATOM 819 C CA . ALA A 1 106 ? 6.170 -15.863 -9.954 1.00 97.19 106 ALA A CA 1
ATOM 820 C C . ALA A 1 106 ? 4.717 -15.441 -10.232 1.00 97.19 106 ALA A C 1
ATOM 822 O O . ALA A 1 106 ? 4.249 -15.637 -11.351 1.00 97.19 106 ALA A O 1
ATOM 823 N N . ILE A 1 107 ? 4.047 -14.798 -9.266 1.00 98.00 107 ILE A N 1
ATOM 824 C CA . ILE A 1 107 ? 2.672 -14.297 -9.421 1.00 98.00 107 ILE A CA 1
ATOM 825 C C . ILE A 1 107 ? 2.580 -13.240 -10.526 1.00 98.00 107 ILE A C 1
ATOM 827 O O . ILE A 1 107 ? 1.775 -13.376 -11.450 1.00 98.00 107 ILE A O 1
ATOM 831 N N . ILE A 1 108 ? 3.408 -12.191 -10.479 1.00 97.31 108 ILE A N 1
ATOM 832 C CA . ILE A 1 108 ? 3.334 -11.129 -11.495 1.00 97.31 108 ILE A CA 1
ATOM 833 C C . ILE A 1 108 ? 3.760 -11.636 -12.876 1.00 97.31 108 ILE A C 1
ATOM 835 O O . ILE A 1 108 ? 3.235 -11.165 -13.881 1.00 97.31 108 ILE A O 1
ATOM 839 N N . SER A 1 109 ? 4.669 -12.610 -12.954 1.00 96.75 109 SER A N 1
ATOM 840 C CA . SER A 1 109 ? 5.068 -13.210 -14.228 1.00 96.75 109 SER A CA 1
ATOM 841 C C . SER A 1 109 ? 3.935 -14.063 -14.812 1.00 96.75 109 SER A C 1
ATOM 843 O O . SER A 1 109 ? 3.575 -13.879 -15.975 1.00 96.75 109 SER A O 1
ATOM 845 N N . SER A 1 110 ? 3.275 -14.904 -13.998 1.00 97.12 110 SER A N 1
ATOM 846 C CA . SER A 1 110 ? 2.135 -15.722 -14.448 1.00 97.12 110 SER A CA 1
ATOM 847 C C . SER A 1 110 ? 0.937 -14.892 -14.909 1.00 97.12 110 SER A C 1
ATOM 849 O O . SER A 1 110 ? 0.196 -15.314 -15.791 1.00 97.12 110 SER A O 1
ATOM 851 N N . GLU A 1 111 ? 0.768 -13.694 -14.349 1.00 97.56 111 GLU A N 1
ATOM 852 C CA . GLU A 1 111 ? -0.321 -12.772 -14.696 1.00 97.56 111 GLU A CA 1
ATOM 853 C C . GLU A 1 111 ? 0.070 -11.758 -15.786 1.00 97.56 111 GLU A C 1
ATOM 855 O O . GLU A 1 111 ? -0.724 -10.887 -16.161 1.00 97.56 111 GLU A O 1
ATOM 860 N N . GLY A 1 112 ? 1.294 -11.860 -16.323 1.00 96.31 112 GLY A N 1
ATOM 861 C CA . GLY A 1 112 ? 1.797 -10.997 -17.391 1.00 96.31 112 GLY A CA 1
ATOM 862 C C . GLY A 1 112 ? 2.004 -9.538 -16.969 1.00 96.31 112 GLY A C 1
ATOM 863 O O . GLY A 1 112 ? 1.849 -8.635 -17.792 1.00 96.31 112 GLY A O 1
ATOM 864 N N . LEU A 1 113 ? 2.315 -9.298 -15.695 1.00 97.75 113 LEU A N 1
ATOM 865 C CA . LEU A 1 113 ? 2.521 -7.984 -15.078 1.00 97.75 113 LEU A CA 1
ATOM 866 C C . LEU A 1 113 ? 3.990 -7.562 -14.975 1.00 97.75 113 LEU A C 1
ATOM 868 O O . LEU A 1 113 ? 4.250 -6.375 -14.829 1.00 97.75 113 LEU A O 1
ATOM 872 N N . GLU A 1 114 ? 4.946 -8.482 -15.089 1.00 95.25 114 GLU A N 1
ATOM 873 C CA . GLU A 1 114 ? 6.375 -8.182 -14.900 1.00 95.25 114 GLU A CA 1
ATOM 874 C C . GLU A 1 114 ? 6.882 -7.040 -15.798 1.00 95.25 114 GLU A C 1
ATOM 876 O O . GLU A 1 114 ? 7.411 -6.047 -15.302 1.00 95.25 114 GLU A O 1
ATOM 881 N N . LYS A 1 115 ? 6.651 -7.131 -17.114 1.00 94.50 115 LYS A N 1
ATOM 882 C CA . LYS A 1 115 ? 6.995 -6.053 -18.050 1.00 94.50 115 LYS A CA 1
ATOM 883 C C . LYS A 1 115 ? 6.148 -4.784 -17.840 1.00 94.50 115 LYS A C 1
ATOM 885 O O . LYS A 1 115 ? 6.755 -3.730 -17.700 1.00 94.50 115 LYS A O 1
ATOM 890 N N . PRO A 1 116 ? 4.801 -4.845 -17.761 1.00 96.38 116 PRO A N 1
ATOM 891 C CA . PRO A 1 116 ? 3.988 -3.662 -17.475 1.00 96.38 116 PRO A CA 1
ATOM 892 C C . PRO A 1 116 ? 4.416 -2.880 -16.231 1.00 96.38 116 PRO A C 1
ATOM 894 O O . PRO A 1 116 ? 4.461 -1.658 -16.277 1.00 96.38 116 PRO A O 1
ATOM 897 N N . LEU A 1 117 ? 4.755 -3.562 -15.134 1.00 97.12 117 LEU A N 1
ATOM 898 C CA . LEU A 1 117 ? 5.222 -2.913 -13.907 1.00 97.12 117 LEU A CA 1
ATOM 899 C C . LEU A 1 117 ? 6.608 -2.282 -14.088 1.00 97.12 117 LEU A C 1
ATOM 901 O O . LEU A 1 117 ? 6.838 -1.176 -13.604 1.00 97.12 117 LEU A O 1
ATOM 905 N N . ALA A 1 118 ? 7.516 -2.942 -14.812 1.00 95.75 118 ALA A N 1
ATOM 906 C CA . ALA A 1 118 ? 8.825 -2.373 -15.115 1.00 95.75 118 ALA A CA 1
ATOM 907 C C . ALA A 1 118 ? 8.718 -1.124 -16.010 1.00 95.75 118 ALA A C 1
ATOM 909 O O . ALA A 1 118 ? 9.306 -0.091 -15.692 1.00 95.75 118 ALA A O 1
ATOM 910 N N . ASP A 1 119 ? 7.911 -1.191 -17.072 1.00 95.44 119 ASP A N 1
ATOM 911 C CA . ASP A 1 119 ? 7.647 -0.069 -17.981 1.00 95.44 119 ASP A CA 1
ATOM 912 C C . ASP A 1 119 ? 6.983 1.102 -17.222 1.00 95.44 119 ASP A C 1
ATOM 914 O O . ASP A 1 119 ? 7.348 2.264 -17.408 1.00 95.44 119 ASP A O 1
ATOM 918 N N . LEU A 1 120 ? 6.055 0.806 -16.301 1.00 96.44 120 LEU A N 1
ATOM 919 C CA . LEU A 1 120 ? 5.451 1.805 -15.415 1.00 96.44 120 LEU A CA 1
ATOM 920 C C . LEU A 1 120 ? 6.501 2.474 -14.520 1.00 96.44 120 LEU A C 1
ATOM 922 O O . LEU A 1 120 ? 6.530 3.698 -14.417 1.00 96.44 120 LEU A O 1
ATOM 926 N N . GLY A 1 121 ? 7.373 1.679 -13.891 1.00 95.69 121 GLY A N 1
ATOM 927 C CA . GLY A 1 121 ? 8.490 2.173 -13.089 1.00 95.69 121 GLY A CA 1
ATOM 928 C C . GLY A 1 121 ? 9.399 3.107 -13.884 1.00 95.69 121 GLY A C 1
ATOM 929 O O . GLY A 1 121 ? 9.793 4.155 -13.378 1.00 95.69 121 GLY A O 1
ATOM 930 N N . LEU A 1 122 ? 9.676 2.773 -15.146 1.00 95.50 122 LEU A N 1
ATOM 931 C CA . LEU A 1 122 ? 10.533 3.580 -16.008 1.00 95.50 122 LEU A CA 1
ATOM 932 C C . LEU A 1 122 ? 9.880 4.936 -16.294 1.00 95.50 122 LEU A C 1
ATOM 934 O O . LEU A 1 122 ? 10.500 5.973 -16.073 1.00 95.50 122 LEU A O 1
ATOM 938 N N . ASN A 1 123 ? 8.595 4.937 -16.660 1.00 95.19 123 ASN A N 1
ATOM 939 C CA . ASN A 1 123 ? 7.822 6.164 -16.880 1.00 95.19 123 ASN A CA 1
ATOM 940 C C . ASN A 1 123 ? 7.759 7.053 -15.627 1.00 95.19 123 ASN A C 1
ATOM 942 O O . ASN A 1 123 ? 7.860 8.281 -15.721 1.00 95.19 123 ASN A O 1
ATOM 946 N N . ILE A 1 124 ? 7.606 6.447 -14.443 1.00 94.81 124 ILE A N 1
ATOM 947 C CA . ILE A 1 124 ? 7.642 7.167 -13.164 1.00 94.81 124 ILE A CA 1
ATOM 948 C C . ILE A 1 124 ? 9.014 7.813 -12.965 1.00 94.81 124 ILE A C 1
ATOM 950 O O . ILE A 1 124 ? 9.078 8.997 -12.623 1.00 94.81 124 ILE A O 1
ATOM 954 N N . ALA A 1 125 ? 10.099 7.064 -13.173 1.00 94.25 125 ALA A N 1
ATOM 955 C CA . ALA A 1 125 ? 11.459 7.557 -12.988 1.00 94.25 125 ALA A CA 1
ATOM 956 C C . ALA A 1 125 ? 11.778 8.719 -13.936 1.00 94.25 125 ALA A C 1
ATOM 958 O O . ALA A 1 125 ? 12.186 9.789 -13.478 1.00 94.25 125 ALA A O 1
ATOM 959 N N . GLU A 1 126 ? 11.496 8.549 -15.229 1.00 93.62 126 GLU A N 1
ATOM 960 C CA . GLU A 1 126 ? 11.672 9.584 -16.250 1.00 93.62 126 GLU A CA 1
ATOM 961 C C . GLU A 1 126 ? 10.895 10.856 -15.895 1.00 93.62 126 GLU A C 1
ATOM 963 O O . GLU A 1 126 ? 11.445 11.962 -15.907 1.00 93.62 126 GLU A O 1
ATOM 968 N N . THR A 1 127 ? 9.621 10.710 -15.519 1.00 91.94 127 THR A N 1
ATOM 969 C CA . THR A 1 127 ? 8.779 11.863 -15.187 1.00 91.94 127 THR A CA 1
ATOM 970 C C . THR A 1 127 ? 9.238 12.552 -13.907 1.00 91.94 127 THR A C 1
ATOM 972 O O . THR A 1 127 ? 9.241 13.782 -13.846 1.00 91.94 127 THR A O 1
ATOM 975 N N . THR A 1 128 ? 9.669 11.791 -12.899 1.00 89.75 128 THR A N 1
ATOM 976 C CA . THR A 1 128 ? 10.172 12.331 -11.628 1.00 89.75 128 THR A CA 1
ATOM 977 C C . THR A 1 128 ? 11.449 13.138 -11.848 1.00 89.75 128 THR A C 1
ATOM 979 O O . THR A 1 128 ? 11.498 14.309 -11.469 1.00 89.75 128 THR A O 1
ATOM 982 N N . ILE A 1 129 ? 12.449 12.557 -12.523 1.00 89.56 129 ILE A N 1
ATOM 983 C CA . ILE A 1 129 ? 13.720 13.232 -12.827 1.00 89.56 129 ILE A CA 1
ATOM 984 C C . ILE A 1 129 ? 13.469 14.499 -13.646 1.00 89.56 129 ILE A C 1
ATOM 986 O O . ILE A 1 129 ? 13.996 15.560 -13.319 1.00 89.56 129 ILE A O 1
ATOM 990 N N . LYS A 1 130 ? 12.603 14.430 -14.664 1.00 89.62 130 LYS A N 1
ATOM 991 C CA . LYS A 1 130 ? 12.242 15.594 -15.482 1.00 89.62 130 LYS A CA 1
ATOM 992 C C . LYS A 1 130 ? 11.529 16.686 -14.680 1.00 89.62 130 LYS A C 1
ATOM 994 O O . LYS A 1 130 ? 11.815 17.862 -14.876 1.00 89.62 130 LYS A O 1
ATOM 999 N N . THR A 1 131 ? 10.595 16.315 -13.803 1.00 87.94 131 THR A N 1
ATOM 1000 C CA . THR A 1 131 ? 9.782 17.267 -13.022 1.00 87.94 131 THR A CA 1
ATOM 1001 C C . THR A 1 131 ? 10.623 18.037 -12.013 1.00 87.94 131 THR A C 1
ATOM 1003 O O . THR A 1 131 ? 10.392 19.223 -11.791 1.00 87.94 131 THR A O 1
ATOM 1006 N N . PHE A 1 132 ? 11.604 17.370 -11.410 1.00 85.94 132 PHE A N 1
ATOM 1007 C CA . PHE A 1 132 ? 12.461 17.962 -10.389 1.00 85.94 132 PHE A CA 1
ATOM 1008 C C . PHE A 1 132 ? 13.840 18.380 -10.910 1.00 85.94 132 PHE A C 1
ATOM 1010 O O . PHE A 1 132 ? 14.703 18.773 -10.121 1.00 85.94 132 PHE A O 1
ATOM 1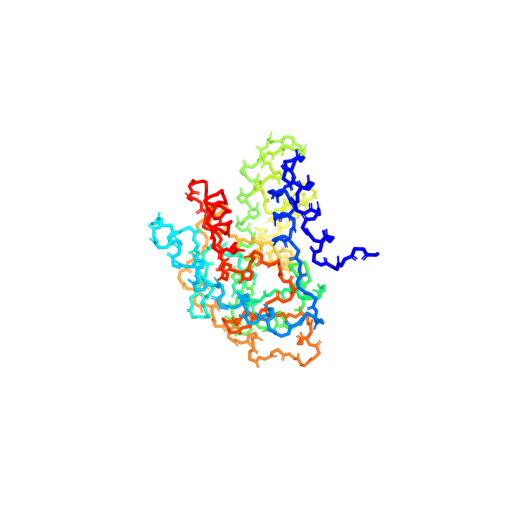017 N N . ALA A 1 133 ? 14.044 18.345 -12.229 1.00 83.25 133 ALA A N 1
ATOM 1018 C CA . ALA A 1 133 ? 15.261 18.825 -12.860 1.00 83.25 133 ALA A CA 1
ATOM 1019 C C . ALA A 1 133 ? 15.538 20.282 -12.451 1.00 83.25 133 ALA A C 1
ATOM 1021 O O . ALA A 1 133 ? 14.686 21.160 -12.587 1.00 83.25 133 ALA A O 1
ATOM 1022 N N . GLY A 1 134 ? 16.744 20.540 -11.942 1.00 79.25 134 GLY A N 1
ATOM 1023 C CA . GLY A 1 134 ? 17.169 21.874 -11.511 1.00 79.25 134 GLY A CA 1
ATOM 1024 C C . GLY A 1 134 ? 16.836 22.237 -10.060 1.00 79.25 134 GLY A C 1
ATOM 1025 O O . GLY A 1 134 ? 17.229 23.317 -9.619 1.00 79.25 134 GLY A O 1
ATOM 1026 N N . LEU A 1 135 ? 16.172 21.365 -9.292 1.00 83.25 135 LEU A N 1
ATOM 1027 C CA . LEU A 1 135 ? 16.110 21.536 -7.840 1.00 83.25 135 LEU A CA 1
ATOM 1028 C C . LEU A 1 135 ? 17.439 21.131 -7.181 1.00 83.25 135 LEU A C 1
ATOM 1030 O O . LEU A 1 135 ? 18.067 20.163 -7.613 1.00 83.25 135 LEU A O 1
ATOM 1034 N N . PRO A 1 136 ? 17.869 21.831 -6.115 1.00 80.94 136 PRO A N 1
ATOM 1035 C CA . PRO A 1 136 ? 19.030 21.406 -5.346 1.00 80.94 136 PRO A CA 1
ATOM 1036 C C . PRO A 1 136 ? 18.745 20.079 -4.613 1.00 80.94 136 PRO A C 1
ATOM 1038 O O . PRO A 1 136 ? 17.596 19.818 -4.238 1.00 80.94 136 PRO A O 1
ATOM 1041 N N . PRO A 1 137 ? 19.772 19.252 -4.346 1.00 76.31 137 PRO A N 1
ATOM 1042 C CA 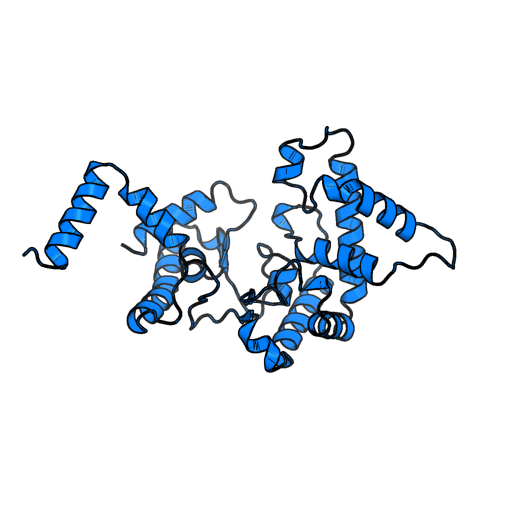. PRO A 1 137 ? 19.631 18.070 -3.499 1.00 76.31 137 PRO A CA 1
ATOM 1043 C C . PRO A 1 137 ? 19.005 18.408 -2.137 1.00 76.31 137 PRO A C 1
ATOM 1045 O O . PRO A 1 137 ? 19.318 19.440 -1.542 1.00 76.31 137 PRO A O 1
ATOM 1048 N N . GLY A 1 138 ? 18.108 17.547 -1.647 1.00 77.50 138 GLY A N 1
ATOM 1049 C CA . GLY A 1 138 ? 17.404 17.747 -0.373 1.00 77.50 138 GLY A CA 1
ATOM 1050 C C . GLY A 1 138 ? 16.311 18.825 -0.397 1.00 77.50 138 GLY A C 1
ATOM 1051 O O . GLY A 1 138 ? 15.836 19.240 0.661 1.00 77.50 138 GLY A O 1
ATOM 1052 N N . HIS A 1 139 ? 15.898 19.306 -1.577 1.00 85.69 139 HIS A N 1
ATOM 1053 C CA . HIS A 1 139 ? 14.817 20.284 -1.672 1.00 85.69 139 HIS A CA 1
ATOM 1054 C C . HIS A 1 139 ? 13.500 19.725 -1.081 1.00 85.69 139 HIS A C 1
ATOM 1056 O O . HIS A 1 139 ? 13.059 18.653 -1.501 1.00 85.69 139 HIS A O 1
ATOM 1062 N N . PRO A 1 140 ? 12.788 20.457 -0.197 1.00 85.31 140 PRO A N 1
ATOM 1063 C CA . PRO A 1 140 ? 11.604 19.935 0.502 1.00 85.31 140 PRO A CA 1
ATOM 1064 C C . PRO A 1 140 ? 10.469 19.439 -0.404 1.00 85.31 140 PRO A C 1
ATOM 1066 O O . PRO A 1 140 ? 9.723 18.537 -0.031 1.00 85.31 140 PRO A O 1
ATOM 1069 N N . LEU A 1 141 ? 10.313 20.024 -1.600 1.00 83.69 141 LEU A N 1
ATOM 1070 C CA . LEU A 1 141 ? 9.326 19.544 -2.580 1.00 83.69 141 LEU A CA 1
ATOM 1071 C C . LEU A 1 141 ? 9.659 18.146 -3.106 1.00 83.69 141 LEU A C 1
ATOM 1073 O O . LEU A 1 141 ? 8.740 17.360 -3.315 1.00 83.69 141 LEU A O 1
ATOM 1077 N N . PHE A 1 142 ? 10.942 17.838 -3.299 1.00 84.81 142 PHE A N 1
ATOM 1078 C CA . PHE A 1 142 ? 11.364 16.519 -3.750 1.00 84.81 142 PHE A CA 1
ATOM 1079 C C . PHE A 1 142 ? 11.052 15.485 -2.666 1.00 84.81 142 PHE A C 1
ATOM 1081 O O . PHE A 1 142 ? 10.276 14.566 -2.901 1.00 84.81 142 PHE A O 1
ATOM 1088 N N . GLU A 1 143 ? 11.532 15.720 -1.443 1.00 81.06 143 GLU A N 1
ATOM 1089 C CA . GLU A 1 143 ? 11.348 14.809 -0.301 1.00 81.06 143 GLU A CA 1
ATOM 1090 C C . GLU A 1 143 ? 9.869 14.553 0.041 1.00 81.06 143 GLU A C 1
ATOM 1092 O O . GLU A 1 143 ? 9.507 13.500 0.562 1.00 81.06 143 GLU A O 1
ATOM 1097 N N . ARG A 1 144 ? 8.979 15.508 -0.260 1.00 80.44 144 ARG A N 1
ATOM 1098 C CA . ARG A 1 144 ? 7.543 15.376 0.016 1.00 80.44 144 ARG A CA 1
ATOM 1099 C C . ARG A 1 144 ? 6.768 14.617 -1.066 1.00 80.44 144 ARG A C 1
ATOM 1101 O O . ARG A 1 144 ? 5.770 13.964 -0.741 1.00 80.44 144 ARG A O 1
ATOM 1108 N N . TYR A 1 145 ? 7.158 14.754 -2.333 1.00 78.94 145 TYR A N 1
ATOM 1109 C CA . TYR A 1 145 ? 6.326 14.341 -3.472 1.00 78.94 145 TYR A CA 1
ATOM 1110 C C . TYR A 1 145 ? 6.971 13.308 -4.400 1.00 78.94 145 TYR A C 1
ATOM 1112 O O . TYR A 1 145 ? 6.233 12.628 -5.113 1.00 78.94 145 TYR A O 1
ATOM 1120 N N . ALA A 1 146 ? 8.297 13.165 -4.405 1.00 81.44 146 ALA A N 1
ATOM 1121 C CA . ALA A 1 146 ? 8.966 12.144 -5.199 1.00 81.44 146 ALA A CA 1
ATOM 1122 C C . ALA A 1 146 ? 8.741 10.747 -4.593 1.00 81.44 146 ALA A C 1
ATOM 1124 O O . ALA A 1 146 ? 8.727 10.575 -3.375 1.00 81.44 146 ALA A O 1
ATOM 1125 N N . LEU A 1 147 ? 8.565 9.739 -5.454 1.00 84.12 147 LEU A N 1
ATOM 1126 C CA . LEU A 1 147 ? 8.450 8.335 -5.028 1.00 84.12 147 LEU A CA 1
ATOM 1127 C C . LEU A 1 147 ? 9.805 7.699 -4.703 1.00 84.12 147 LEU A C 1
ATOM 1129 O O . LEU A 1 147 ? 9.854 6.655 -4.054 1.00 84.12 147 LEU A O 1
ATOM 1133 N N . MET A 1 148 ? 10.883 8.296 -5.203 1.00 86.50 148 MET A N 1
ATOM 1134 C CA . MET A 1 148 ? 12.260 7.866 -4.986 1.00 86.50 148 MET A CA 1
ATOM 1135 C C . MET A 1 148 ? 12.993 8.892 -4.134 1.00 86.50 148 MET A C 1
ATOM 1137 O O . MET A 1 148 ? 12.636 10.071 -4.128 1.00 86.50 148 MET A O 1
ATOM 1141 N N . GLN A 1 149 ? 14.025 8.441 -3.434 1.00 83.88 149 GLN A N 1
ATOM 1142 C CA . GLN A 1 149 ? 14.897 9.310 -2.658 1.00 83.88 149 GLN A CA 1
ATOM 1143 C C . GLN A 1 149 ? 15.863 10.060 -3.574 1.00 83.88 149 GLN A C 1
ATOM 1145 O O . GLN A 1 149 ? 16.207 9.601 -4.663 1.00 83.88 149 GLN A O 1
ATOM 1150 N N . SER A 1 150 ? 16.337 11.217 -3.116 1.00 83.12 150 SER A N 1
ATOM 1151 C CA . SER A 1 150 ? 17.271 12.043 -3.887 1.00 83.12 150 SER A CA 1
ATOM 1152 C C . SER A 1 150 ? 18.604 11.323 -4.139 1.00 83.12 150 SER A C 1
ATOM 1154 O O . SER A 1 150 ? 19.231 11.533 -5.174 1.00 83.12 150 SER A O 1
ATOM 1156 N N . SER A 1 151 ? 18.987 10.407 -3.246 1.00 84.56 151 SER A N 1
ATOM 1157 C CA . SER A 1 151 ? 20.133 9.500 -3.388 1.00 84.56 151 SER A CA 1
ATOM 1158 C C . SER A 1 151 ? 19.985 8.458 -4.502 1.00 84.56 151 SER A C 1
ATOM 1160 O O . SER A 1 151 ? 20.990 7.911 -4.941 1.00 84.56 151 SER A O 1
ATOM 1162 N N . GLU A 1 152 ? 18.766 8.172 -4.965 1.00 89.50 152 GLU A N 1
ATOM 1163 C CA . GLU A 1 152 ? 18.489 7.163 -5.999 1.00 89.50 152 GLU A CA 1
ATOM 1164 C C . GLU A 1 152 ? 18.470 7.771 -7.414 1.00 89.50 152 GLU A C 1
ATOM 1166 O O . GLU A 1 152 ? 18.369 7.047 -8.402 1.00 89.50 152 GLU A O 1
ATOM 1171 N N . LEU A 1 153 ? 18.565 9.101 -7.539 1.00 88.31 153 LEU A N 1
ATOM 1172 C CA . LEU A 1 153 ? 18.401 9.807 -8.814 1.00 88.31 153 LEU A CA 1
ATOM 1173 C C . LEU A 1 153 ? 19.450 9.426 -9.861 1.00 88.31 153 LEU A C 1
ATOM 1175 O O . LEU A 1 153 ? 19.099 9.206 -11.017 1.00 88.31 153 LEU A O 1
ATOM 1179 N N . GLU A 1 154 ? 20.719 9.353 -9.462 1.00 89.38 154 GLU A N 1
ATOM 1180 C CA . GLU A 1 154 ? 21.821 8.989 -10.361 1.00 89.38 154 GLU A CA 1
ATOM 1181 C C . GLU A 1 154 ? 21.654 7.553 -10.875 1.00 89.38 154 GLU A C 1
ATOM 1183 O O . GLU A 1 154 ? 21.721 7.300 -12.076 1.00 89.38 154 GLU A O 1
ATOM 1188 N N . GLU A 1 155 ? 21.308 6.632 -9.977 1.00 91.56 155 GLU A N 1
ATOM 1189 C CA . GLU A 1 155 ? 21.055 5.230 -10.306 1.00 91.56 155 GLU A CA 1
ATOM 1190 C C . GLU A 1 155 ? 19.881 5.067 -11.286 1.00 91.56 155 GLU A C 1
ATOM 1192 O O . GLU A 1 155 ? 19.978 4.312 -12.257 1.00 91.56 155 GLU A O 1
ATOM 1197 N N . PHE A 1 156 ? 18.776 5.793 -11.077 1.00 93.38 156 PHE A N 1
ATOM 1198 C CA . PHE A 1 156 ? 17.646 5.771 -12.007 1.00 93.38 156 PHE A CA 1
ATOM 1199 C C . PHE A 1 156 ? 17.959 6.459 -13.341 1.00 93.38 156 PHE A C 1
ATOM 1201 O O . PHE A 1 156 ? 17.461 6.001 -14.368 1.00 93.38 156 PHE A O 1
ATOM 1208 N N . ALA A 1 157 ? 18.792 7.504 -13.363 1.00 91.62 157 ALA A N 1
ATOM 1209 C CA . ALA A 1 157 ? 19.223 8.147 -14.604 1.00 91.62 157 ALA A CA 1
ATOM 1210 C C . ALA A 1 157 ? 20.022 7.176 -15.489 1.00 91.62 157 ALA A C 1
ATOM 1212 O O . ALA A 1 157 ? 19.688 7.004 -16.661 1.00 91.62 157 ALA A O 1
ATOM 1213 N N . GLU A 1 158 ? 20.994 6.457 -14.919 1.00 92.12 158 GLU A N 1
ATOM 1214 C CA . GLU A 1 158 ? 21.720 5.409 -15.648 1.00 92.12 158 GLU A CA 1
ATOM 1215 C C . GLU A 1 158 ? 20.790 4.300 -16.151 1.00 92.12 158 GLU A C 1
ATOM 1217 O O . GLU A 1 158 ? 20.970 3.761 -17.244 1.00 92.12 158 GLU A O 1
ATOM 1222 N N . LEU A 1 159 ? 19.814 3.908 -15.330 1.00 92.69 159 LEU A N 1
ATOM 1223 C CA . LEU A 1 159 ? 18.862 2.862 -15.679 1.00 92.69 159 LEU A CA 1
ATOM 1224 C C . LEU A 1 159 ? 17.980 3.285 -16.862 1.00 92.69 159 LEU A C 1
ATOM 1226 O O . LEU A 1 159 ? 17.729 2.469 -17.750 1.00 92.69 159 LEU A O 1
ATOM 1230 N N . ILE A 1 160 ? 17.556 4.550 -16.908 1.00 92.88 160 ILE A N 1
ATOM 1231 C CA . ILE A 1 160 ? 16.817 5.124 -18.039 1.00 92.88 160 ILE A CA 1
ATOM 1232 C C . ILE A 1 160 ? 17.668 5.092 -19.309 1.00 92.88 160 ILE A C 1
ATOM 1234 O O . ILE A 1 160 ? 17.201 4.608 -20.340 1.00 92.88 160 ILE A O 1
ATOM 1238 N N . GLU A 1 161 ? 18.927 5.530 -19.242 1.00 91.69 161 GLU A N 1
ATOM 1239 C CA . GLU A 1 161 ? 19.838 5.482 -20.393 1.00 91.69 161 GLU A CA 1
ATOM 1240 C C . GLU A 1 161 ? 20.028 4.049 -20.908 1.00 91.69 161 GLU A C 1
ATOM 1242 O O . GLU A 1 161 ? 19.915 3.796 -22.111 1.00 91.69 161 GLU A O 1
ATOM 1247 N N . LYS A 1 162 ? 20.233 3.084 -19.999 1.00 91.25 162 LYS A N 1
ATOM 1248 C CA . LYS A 1 162 ? 20.328 1.653 -20.333 1.00 91.25 162 LYS A CA 1
ATOM 1249 C C . LYS A 1 162 ? 19.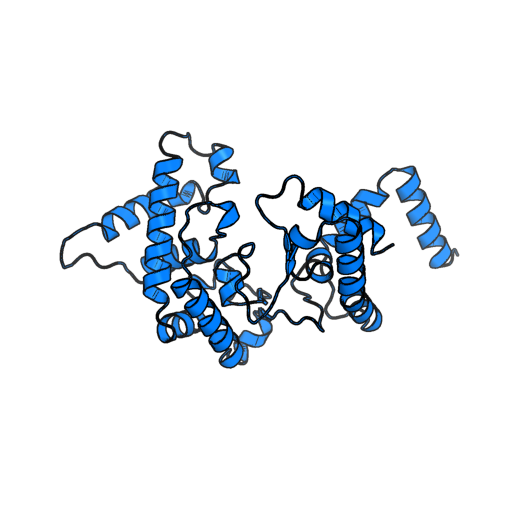052 1.137 -21.000 1.00 91.25 162 LYS A C 1
ATOM 1251 O O . LYS A 1 162 ? 19.148 0.368 -21.952 1.00 91.25 162 LYS A O 1
ATOM 1256 N N . ALA A 1 163 ? 17.873 1.550 -20.528 1.00 88.75 163 ALA A N 1
ATOM 1257 C CA . ALA A 1 163 ? 16.587 1.133 -21.089 1.00 88.75 163 ALA A CA 1
ATOM 1258 C C . ALA A 1 163 ? 16.316 1.728 -22.484 1.00 88.75 163 ALA A C 1
ATOM 1260 O O . ALA A 1 163 ? 15.659 1.094 -23.309 1.00 88.75 163 ALA A O 1
ATOM 1261 N N . GLN A 1 164 ? 16.822 2.935 -22.755 1.00 86.25 164 GLN A N 1
ATOM 1262 C CA . GLN A 1 164 ? 16.654 3.638 -24.032 1.00 86.25 164 GLN A CA 1
ATOM 1263 C C . GLN A 1 164 ? 17.717 3.267 -25.080 1.00 86.25 164 GLN A C 1
ATOM 1265 O O . GLN A 1 164 ? 17.520 3.520 -26.276 1.00 86.25 164 GLN A O 1
ATOM 1270 N N . ALA A 1 165 ? 18.834 2.667 -24.658 1.00 84.12 165 ALA A N 1
ATOM 1271 C CA . ALA A 1 165 ? 19.887 2.207 -25.551 1.00 84.12 165 ALA A CA 1
ATOM 1272 C C . ALA A 1 165 ? 19.329 1.214 -26.587 1.00 84.12 165 ALA A C 1
ATOM 1274 O O . ALA A 1 165 ? 18.768 0.172 -26.257 1.00 84.12 165 ALA A O 1
ATOM 1275 N N . ARG A 1 166 ? 19.491 1.539 -27.875 1.00 60.72 166 ARG A N 1
ATOM 1276 C CA . ARG A 1 166 ? 18.965 0.741 -29.001 1.00 60.72 166 ARG A CA 1
ATOM 1277 C C . ARG A 1 166 ? 19.863 -0.430 -29.408 1.00 60.72 166 ARG A C 1
ATOM 1279 O O . ARG A 1 166 ? 19.533 -1.147 -30.354 1.00 60.72 166 ARG A O 1
ATOM 1286 N N . ASP A 1 167 ? 20.987 -0.620 -28.728 1.00 67.62 167 ASP A N 1
ATOM 1287 C CA . ASP A 1 167 ? 21.934 -1.679 -29.050 1.00 67.62 167 ASP A CA 1
ATOM 1288 C C . ASP A 1 167 ? 21.387 -3.041 -28.615 1.00 67.62 167 ASP A C 1
ATOM 1290 O O . ASP A 1 167 ? 21.002 -3.245 -27.466 1.00 67.62 167 ASP A O 1
ATOM 1294 N N . ALA A 1 168 ? 21.400 -4.012 -29.534 1.00 54.44 168 ALA A N 1
ATOM 1295 C CA . ALA A 1 168 ? 20.802 -5.341 -29.360 1.00 54.44 168 ALA A CA 1
ATOM 1296 C C . ALA A 1 168 ? 21.369 -6.173 -28.180 1.00 54.44 168 ALA A C 1
ATOM 1298 O O . ALA A 1 168 ? 20.850 -7.253 -27.886 1.00 54.44 168 ALA A O 1
ATOM 1299 N N . GLY A 1 169 ? 22.428 -5.691 -27.516 1.00 56.72 169 GLY A N 1
ATOM 1300 C CA . GLY A 1 169 ? 23.082 -6.320 -26.367 1.00 56.72 169 GLY A CA 1
ATOM 1301 C C . GLY A 1 169 ? 22.748 -5.710 -24.999 1.00 56.72 169 GLY A C 1
ATOM 1302 O O . GLY A 1 169 ? 22.973 -6.377 -23.990 1.00 56.72 169 GLY A O 1
ATOM 1303 N N . THR A 1 170 ? 22.197 -4.494 -24.934 1.00 64.00 170 THR A N 1
ATOM 1304 C CA . THR A 1 170 ? 21.914 -3.816 -23.658 1.00 64.00 170 THR A CA 1
ATOM 1305 C C . THR A 1 170 ? 20.559 -4.275 -23.133 1.00 64.00 170 THR A C 1
ATOM 1307 O O . THR A 1 170 ? 19.510 -3.766 -23.515 1.00 64.00 170 THR A O 1
ATOM 1310 N N . ARG A 1 171 ? 20.568 -5.308 -22.286 1.00 78.25 171 ARG A N 1
ATOM 1311 C CA . ARG A 1 171 ? 19.372 -5.794 -21.588 1.00 78.25 171 ARG A CA 1
ATOM 1312 C C . ARG A 1 171 ? 19.415 -5.350 -20.136 1.00 78.25 171 ARG A C 1
ATOM 1314 O O . ARG A 1 171 ? 20.461 -5.448 -19.499 1.00 78.25 171 ARG A O 1
ATOM 1321 N N . LEU A 1 172 ? 18.266 -4.921 -19.619 1.00 88.00 172 LEU A N 1
ATOM 1322 C CA . LEU A 1 172 ? 18.095 -4.676 -18.190 1.00 88.00 172 LEU A CA 1
ATOM 1323 C C . LEU A 1 172 ? 18.416 -5.954 -17.409 1.00 88.00 172 LEU A C 1
ATOM 1325 O O . LEU A 1 172 ? 17.959 -7.046 -17.763 1.00 88.00 172 LEU A O 1
ATOM 1329 N N . SER A 1 173 ? 19.220 -5.812 -16.358 1.00 91.69 173 SER A N 1
ATOM 1330 C CA . SER A 1 173 ? 19.516 -6.907 -15.437 1.00 91.69 173 SER A CA 1
ATOM 1331 C C . SER A 1 173 ? 18.298 -7.227 -14.565 1.00 91.69 173 SER A C 1
ATOM 1333 O O . SER A 1 173 ? 17.361 -6.434 -14.466 1.00 91.69 173 SER A O 1
ATOM 1335 N N . SER A 1 174 ? 18.305 -8.372 -13.874 1.00 90.69 174 SER A N 1
ATOM 1336 C CA . SER A 1 174 ? 17.253 -8.690 -12.896 1.00 90.69 174 SER A CA 1
ATOM 1337 C C . SER A 1 174 ? 17.142 -7.620 -11.805 1.00 90.69 174 SER A C 1
ATOM 1339 O O . SER A 1 174 ? 16.040 -7.257 -11.413 1.00 90.69 174 SER A O 1
ATOM 1341 N N . LEU A 1 175 ? 18.277 -7.059 -11.377 1.00 92.25 175 LEU A N 1
ATOM 1342 C CA . LEU A 1 175 ? 18.318 -5.996 -10.377 1.00 92.25 175 LEU A CA 1
ATOM 1343 C C . LEU A 1 175 ? 17.682 -4.697 -10.896 1.00 92.25 175 LEU A C 1
ATOM 1345 O O . LEU A 1 175 ? 17.001 -4.004 -10.146 1.00 92.25 175 LEU A O 1
ATOM 1349 N N . ASP A 1 176 ? 17.856 -4.381 -12.180 1.00 94.12 176 ASP A N 1
ATOM 1350 C CA . ASP A 1 176 ? 17.201 -3.221 -12.796 1.00 94.12 176 ASP A CA 1
ATOM 1351 C C . ASP A 1 176 ? 15.681 -3.409 -12.842 1.00 94.12 176 ASP A C 1
ATOM 1353 O O . ASP A 1 176 ? 14.930 -2.496 -12.495 1.00 94.12 176 ASP A O 1
ATOM 1357 N N . TYR A 1 177 ? 15.219 -4.618 -13.177 1.00 93.06 177 TYR A N 1
ATOM 1358 C CA . TYR A 1 177 ? 13.801 -4.969 -13.085 1.00 93.06 177 TYR A CA 1
ATOM 1359 C C . TYR A 1 177 ? 13.263 -4.832 -11.659 1.00 93.06 177 TYR A C 1
ATOM 1361 O O . TYR A 1 177 ? 12.186 -4.267 -11.475 1.00 93.06 177 TYR A O 1
ATOM 1369 N N . ASP A 1 178 ? 13.994 -5.312 -10.653 1.00 93.69 178 ASP A N 1
ATOM 1370 C CA . ASP A 1 178 ? 13.586 -5.203 -9.249 1.00 93.69 178 ASP A CA 1
ATOM 1371 C C . ASP A 1 178 ? 13.433 -3.738 -8.824 1.00 93.69 178 ASP A C 1
ATOM 1373 O O . ASP A 1 178 ? 12.448 -3.383 -8.175 1.00 93.69 178 ASP A O 1
ATOM 1377 N N . ARG A 1 179 ? 14.356 -2.860 -9.237 1.00 93.81 179 ARG A N 1
ATOM 1378 C CA . ARG A 1 179 ? 14.283 -1.416 -8.954 1.00 93.81 179 ARG A CA 1
ATOM 1379 C C . ARG A 1 179 ? 13.067 -0.758 -9.597 1.00 93.81 179 ARG A C 1
ATOM 1381 O O . ARG A 1 179 ? 12.343 -0.029 -8.918 1.00 93.81 179 ARG A O 1
ATOM 1388 N N . LEU A 1 180 ? 12.837 -1.023 -10.883 1.00 95.31 180 LEU A N 1
ATOM 1389 C CA . LEU A 1 180 ? 11.693 -0.487 -11.621 1.00 95.31 180 LEU A CA 1
ATOM 1390 C C . LEU A 1 180 ? 10.367 -0.966 -11.025 1.00 95.31 180 LEU A C 1
ATOM 1392 O O . LEU A 1 180 ? 9.465 -0.166 -10.771 1.00 95.31 180 LEU A O 1
ATOM 1396 N N . ILE A 1 181 ? 10.268 -2.264 -10.735 1.00 96.00 181 ILE A N 1
ATOM 1397 C CA . ILE A 1 181 ? 9.077 -2.846 -10.124 1.00 96.00 181 ILE A CA 1
ATOM 1398 C C . ILE A 1 181 ? 8.870 -2.253 -8.731 1.00 96.00 181 ILE A C 1
ATOM 1400 O O . ILE A 1 181 ? 7.773 -1.779 -8.458 1.00 96.00 181 ILE A O 1
ATOM 1404 N N . ARG A 1 182 ? 9.898 -2.151 -7.881 1.00 95.25 182 ARG A N 1
ATOM 1405 C CA . ARG A 1 182 ? 9.789 -1.494 -6.565 1.00 95.25 182 ARG A CA 1
ATOM 1406 C C . ARG A 1 182 ? 9.212 -0.082 -6.674 1.00 95.25 182 ARG A C 1
ATOM 1408 O O . ARG A 1 182 ? 8.316 0.265 -5.905 1.00 95.25 182 ARG A O 1
ATOM 1415 N N . LEU A 1 183 ? 9.692 0.713 -7.630 1.00 95.19 183 LEU A N 1
ATOM 1416 C CA . LEU A 1 183 ? 9.192 2.068 -7.852 1.00 95.19 183 LEU A CA 1
ATOM 1417 C C . LEU A 1 183 ? 7.711 2.064 -8.263 1.00 95.19 183 LEU A C 1
ATOM 1419 O O . LEU A 1 183 ? 6.923 2.841 -7.725 1.00 95.19 183 LEU A O 1
ATOM 1423 N N . SER A 1 184 ? 7.314 1.139 -9.144 1.00 96.19 184 SER A N 1
ATOM 1424 C CA . SER A 1 184 ? 5.912 0.958 -9.540 1.00 96.19 184 SER A CA 1
ATOM 1425 C C . SER A 1 184 ? 5.012 0.561 -8.364 1.00 96.19 184 SER A C 1
ATOM 1427 O O . SER A 1 184 ? 3.911 1.083 -8.232 1.00 96.19 184 SER A O 1
ATOM 1429 N N . LEU A 1 185 ? 5.481 -0.295 -7.449 1.00 95.88 185 LEU A N 1
ATOM 1430 C CA . LEU A 1 185 ? 4.687 -0.770 -6.310 1.00 95.88 185 LEU A CA 1
ATOM 1431 C C . LEU A 1 185 ? 4.359 0.348 -5.314 1.00 95.88 185 LEU A C 1
ATOM 1433 O O . LEU A 1 185 ? 3.330 0.280 -4.645 1.00 95.88 185 LEU A O 1
ATOM 1437 N N . GLY A 1 186 ? 5.197 1.385 -5.234 1.00 94.44 186 GLY A N 1
ATOM 1438 C CA . GLY A 1 186 ? 4.945 2.580 -4.426 1.00 94.44 186 GLY A CA 1
ATOM 1439 C C . GLY A 1 186 ? 3.974 3.581 -5.063 1.00 94.44 186 GLY A C 1
ATOM 1440 O O . GLY A 1 186 ? 3.588 4.555 -4.416 1.00 94.44 186 GLY A O 1
ATOM 1441 N N . TYR A 1 187 ? 3.571 3.375 -6.318 1.00 95.50 187 TYR A N 1
ATOM 1442 C CA . TYR A 1 187 ? 2.767 4.337 -7.060 1.00 95.50 187 TYR A CA 1
ATOM 1443 C C . TYR A 1 187 ? 1.298 4.357 -6.616 1.00 95.50 187 TYR A C 1
ATOM 1445 O O . TYR A 1 187 ? 0.628 3.327 -6.596 1.00 95.50 187 TYR A O 1
ATOM 1453 N N . ILE A 1 188 ? 0.809 5.558 -6.290 1.00 95.19 188 ILE A N 1
ATOM 1454 C CA . ILE A 1 188 ? -0.585 5.899 -5.988 1.00 95.19 188 ILE A CA 1
ATOM 1455 C C . ILE A 1 188 ? -1.044 6.966 -6.990 1.00 95.19 188 ILE A C 1
ATOM 1457 O O . ILE A 1 188 ? -0.515 8.081 -7.008 1.00 95.19 188 ILE A O 1
ATOM 1461 N N . GLU A 1 189 ? -2.033 6.634 -7.815 1.00 92.56 189 GLU A N 1
ATOM 1462 C CA . GLU A 1 189 ? -2.426 7.429 -8.985 1.00 92.56 189 GLU A CA 1
ATOM 1463 C C . GLU A 1 189 ? -2.870 8.865 -8.627 1.00 92.56 189 GLU A C 1
ATOM 1465 O O . GLU A 1 189 ? -2.238 9.812 -9.101 1.00 92.56 189 GLU A O 1
ATOM 1470 N N . PRO A 1 190 ? -3.833 9.102 -7.712 1.00 92.44 190 PRO A N 1
ATOM 1471 C CA . PRO A 1 190 ? -4.272 10.466 -7.405 1.00 92.44 190 PRO A CA 1
ATOM 1472 C C . PRO A 1 190 ? -3.239 11.297 -6.621 1.00 92.44 190 PRO A C 1
ATOM 1474 O O . PRO A 1 190 ? -3.307 12.532 -6.627 1.00 92.44 190 PRO A O 1
ATOM 1477 N N . ARG A 1 191 ? -2.275 10.643 -5.951 1.00 90.06 191 ARG A N 1
ATOM 1478 C CA . ARG A 1 191 ? -1.185 11.310 -5.219 1.00 90.06 191 ARG A CA 1
ATOM 1479 C C . ARG A 1 191 ? -0.117 11.837 -6.172 1.00 90.06 191 ARG A C 1
ATOM 1481 O O . ARG A 1 191 ? 0.302 12.982 -6.029 1.00 90.06 191 ARG A O 1
ATOM 1488 N N . HIS A 1 192 ? 0.326 11.008 -7.115 1.00 89.62 192 HIS A N 1
ATOM 1489 C CA . HIS A 1 192 ? 1.455 11.325 -7.996 1.00 89.62 192 HIS A CA 1
ATOM 1490 C C . HIS A 1 192 ? 1.026 11.928 -9.338 1.00 89.62 192 HIS A C 1
ATOM 1492 O O . HIS A 1 192 ? 1.820 12.623 -9.963 1.00 89.62 192 HIS A O 1
ATOM 1498 N N . ARG A 1 193 ? -0.238 11.729 -9.743 1.00 88.00 193 ARG A N 1
ATOM 1499 C CA . ARG A 1 193 ? -0.896 12.387 -10.885 1.00 88.00 193 ARG A CA 1
ATOM 1500 C C . ARG A 1 193 ? -0.191 12.171 -12.226 1.00 88.00 193 ARG A C 1
ATOM 1502 O O . ARG A 1 193 ? -0.112 13.097 -13.032 1.00 88.00 193 ARG A O 1
ATOM 1509 N N . LEU A 1 194 ? 0.306 10.959 -12.468 1.00 89.94 194 LEU A N 1
ATOM 1510 C CA . LEU A 1 194 ? 1.001 10.627 -13.715 1.00 89.94 194 LEU A CA 1
ATOM 1511 C C . LEU A 1 194 ? 0.080 10.004 -14.777 1.00 89.94 194 LEU A C 1
ATOM 1513 O O . LEU A 1 194 ? 0.493 9.892 -15.926 1.00 89.94 194 LEU A O 1
ATOM 1517 N N . SER A 1 195 ? -1.170 9.658 -14.438 1.00 92.56 195 SER A N 1
ATOM 1518 C CA . SER A 1 195 ? -2.154 9.054 -15.353 1.00 92.56 195 SER A CA 1
ATOM 1519 C C . SER A 1 195 ? -1.633 7.780 -16.018 1.00 92.56 195 SER A C 1
ATOM 1521 O O . SER A 1 195 ? -1.734 7.618 -17.232 1.00 92.56 195 SER A O 1
ATOM 1523 N N . LEU A 1 196 ? -1.042 6.888 -15.216 1.00 93.50 196 LEU A N 1
ATOM 1524 C CA . LEU A 1 196 ? -0.355 5.685 -15.699 1.00 93.50 196 LEU A CA 1
ATOM 1525 C C . LEU A 1 196 ? -1.153 4.392 -15.476 1.00 93.50 196 LEU A C 1
ATOM 1527 O O . LEU A 1 196 ? -0.785 3.353 -16.023 1.00 93.50 196 LEU A O 1
ATOM 1531 N N . ILE A 1 197 ? -2.226 4.426 -14.680 1.00 95.25 197 ILE A N 1
ATOM 1532 C CA . ILE A 1 197 ? -3.091 3.262 -14.457 1.00 95.25 197 ILE A CA 1
AT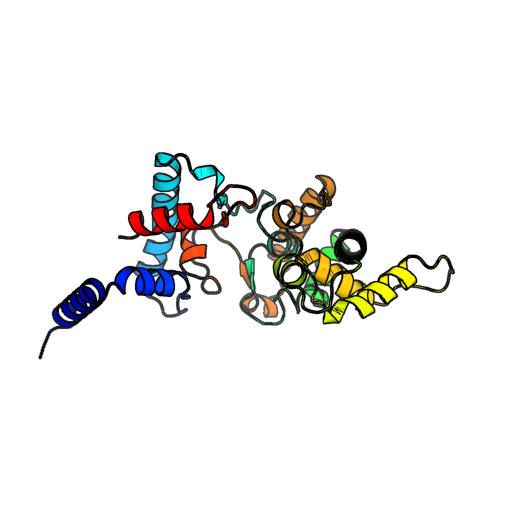OM 1533 C C . ILE A 1 197 ? -4.269 3.282 -15.431 1.00 95.25 197 ILE A C 1
ATOM 1535 O O . ILE A 1 197 ? -5.184 4.096 -15.304 1.00 95.25 197 ILE A O 1
ATOM 1539 N N . ASP A 1 198 ? -4.254 2.346 -16.379 1.00 95.94 198 ASP A N 1
ATOM 1540 C CA . ASP A 1 198 ? -5.364 2.092 -17.295 1.00 95.94 198 ASP A CA 1
ATOM 1541 C C . ASP A 1 198 ? -6.260 0.920 -16.819 1.00 95.94 198 ASP A C 1
ATOM 1543 O O . ASP A 1 198 ? -5.855 0.117 -15.965 1.00 95.94 198 ASP A O 1
ATOM 1547 N N . PRO A 1 199 ? -7.478 0.765 -17.379 1.00 96.50 199 PRO A N 1
ATOM 1548 C CA . PRO A 1 199 ? -8.380 -0.320 -16.990 1.00 96.50 199 PRO A CA 1
ATOM 1549 C C . PRO A 1 199 ? -7.815 -1.730 -17.228 1.00 96.50 199 PRO A C 1
ATOM 1551 O O . PRO A 1 199 ? -8.187 -2.669 -16.525 1.00 96.50 199 PRO A O 1
ATOM 1554 N N . ALA A 1 200 ? -6.928 -1.921 -18.209 1.00 96.56 200 ALA A N 1
ATOM 1555 C CA . ALA A 1 200 ? -6.354 -3.234 -18.497 1.00 96.56 200 ALA A CA 1
ATOM 1556 C C . ALA A 1 200 ? -5.330 -3.644 -17.427 1.00 96.56 200 ALA A C 1
ATOM 1558 O O . ALA A 1 200 ? -5.298 -4.812 -17.016 1.00 96.56 200 ALA A O 1
ATOM 1559 N N . LEU A 1 201 ? -4.526 -2.690 -16.952 1.00 97.25 201 LEU A N 1
ATOM 1560 C CA . LEU A 1 201 ? -3.611 -2.858 -15.833 1.00 97.25 201 LEU A CA 1
ATOM 1561 C C . LEU A 1 201 ? -4.383 -3.133 -14.541 1.00 97.25 201 LEU A C 1
ATOM 1563 O O . LEU A 1 201 ? -4.044 -4.088 -13.845 1.00 97.25 201 LEU A O 1
ATOM 1567 N N . GLU A 1 202 ? -5.457 -2.388 -14.258 1.00 97.69 202 GLU A N 1
ATOM 1568 C CA . GLU A 1 202 ? -6.313 -2.629 -13.084 1.00 97.69 202 GLU A CA 1
ATOM 1569 C C . GLU A 1 202 ? -6.833 -4.065 -13.050 1.00 97.69 202 GLU A C 1
ATOM 1571 O O . GLU A 1 202 ? -6.664 -4.772 -12.057 1.00 97.69 202 GLU A O 1
ATOM 1576 N N . GLN A 1 203 ? -7.391 -4.545 -14.163 1.00 97.69 203 GLN A N 1
ATOM 1577 C CA . GLN A 1 203 ? -7.906 -5.911 -14.243 1.00 97.69 203 GLN A CA 1
ATOM 1578 C C . GLN A 1 203 ? -6.807 -6.965 -14.068 1.00 97.69 203 GLN A C 1
ATOM 1580 O O . GLN A 1 203 ? -7.049 -8.020 -13.483 1.00 97.69 203 GLN A O 1
ATOM 1585 N N . ARG A 1 204 ? -5.588 -6.709 -14.559 1.00 97.81 204 ARG A N 1
ATOM 1586 C CA . ARG A 1 204 ? -4.432 -7.593 -14.326 1.00 97.81 204 ARG A CA 1
ATOM 1587 C C . ARG A 1 204 ? -4.023 -7.612 -12.856 1.00 97.81 204 ARG A C 1
ATOM 1589 O O . ARG A 1 204 ? -3.793 -8.690 -12.317 1.00 97.81 204 ARG A O 1
ATOM 1596 N N . VAL A 1 205 ? -3.985 -6.451 -12.204 1.00 98.25 205 VAL A N 1
ATOM 1597 C CA . VAL A 1 205 ? -3.683 -6.331 -10.772 1.00 98.25 205 VAL A CA 1
ATOM 1598 C C . VAL A 1 205 ? -4.710 -7.091 -9.930 1.00 98.25 205 VAL A C 1
ATOM 1600 O O . VAL A 1 205 ? -4.324 -7.836 -9.034 1.00 98.25 205 VAL A O 1
ATOM 1603 N N . LEU A 1 206 ? -6.003 -6.984 -10.250 1.00 98.19 206 LEU A N 1
ATOM 1604 C CA . LEU A 1 206 ? -7.060 -7.709 -9.537 1.00 98.19 206 LEU A CA 1
ATOM 1605 C C . LEU A 1 206 ? -6.948 -9.233 -9.686 1.00 98.19 206 LEU A C 1
ATOM 1607 O O . LEU A 1 206 ? -7.160 -9.960 -8.716 1.00 98.19 206 LEU A O 1
ATOM 1611 N N . ARG A 1 207 ? -6.561 -9.739 -10.863 1.00 97.94 207 ARG A N 1
ATOM 1612 C CA . ARG A 1 207 ? -6.282 -11.177 -11.029 1.00 97.94 207 ARG A CA 1
ATOM 1613 C C . ARG A 1 207 ? -5.051 -11.612 -10.245 1.00 97.94 207 ARG A C 1
ATOM 1615 O O . ARG A 1 207 ? -5.112 -12.603 -9.526 1.00 97.94 207 ARG A O 1
ATOM 1622 N N . ALA A 1 208 ? -3.973 -10.833 -10.307 1.00 97.94 208 ALA A N 1
ATOM 1623 C CA . ALA A 1 208 ? -2.766 -11.109 -9.540 1.00 97.94 208 ALA A CA 1
ATOM 1624 C C . ALA A 1 208 ? -3.008 -11.107 -8.033 1.00 97.94 208 ALA A C 1
ATOM 1626 O O . ALA A 1 208 ? -2.481 -11.979 -7.355 1.00 97.94 208 ALA A O 1
ATOM 1627 N N . ARG A 1 209 ? -3.875 -10.228 -7.523 1.00 97.69 209 ARG A N 1
ATOM 1628 C CA . ARG A 1 209 ? -4.349 -10.255 -6.133 1.00 97.69 209 ARG A CA 1
ATOM 1629 C C . ARG A 1 209 ? -4.994 -11.585 -5.765 1.00 97.69 209 ARG A C 1
ATOM 1631 O O . ARG A 1 209 ? -4.664 -12.178 -4.738 1.00 97.69 209 ARG A O 1
ATOM 1638 N N . GLN A 1 210 ? -5.915 -12.064 -6.599 1.00 97.31 210 GLN A N 1
ATOM 1639 C CA . GLN A 1 210 ? -6.583 -13.345 -6.368 1.00 97.31 210 GLN A CA 1
ATOM 1640 C C . GLN A 1 210 ? -5.578 -14.503 -6.399 1.00 97.31 210 GLN A C 1
ATOM 1642 O O . GLN A 1 210 ? -5.598 -15.352 -5.507 1.00 97.31 210 GLN A O 1
ATOM 1647 N N . SER A 1 211 ? -4.666 -14.509 -7.374 1.00 97.62 211 SER A N 1
ATOM 1648 C CA . SER A 1 211 ? -3.596 -15.504 -7.486 1.00 97.62 211 SER A CA 1
ATOM 1649 C C . SER A 1 211 ? -2.637 -15.454 -6.293 1.00 97.62 211 SER A C 1
ATOM 1651 O O . SER A 1 211 ? -2.313 -16.500 -5.735 1.00 97.62 211 SER A O 1
ATOM 1653 N N . PHE A 1 212 ? -2.249 -14.261 -5.834 1.00 97.12 212 PHE A N 1
ATOM 1654 C CA . PHE A 1 212 ? -1.385 -14.072 -4.670 1.00 97.12 212 PHE A CA 1
ATOM 1655 C C . PHE A 1 212 ? -2.008 -14.703 -3.423 1.00 97.12 212 PHE A C 1
ATOM 1657 O O . PHE A 1 212 ? -1.378 -15.534 -2.777 1.00 97.12 212 PHE A O 1
ATOM 1664 N N . ARG A 1 213 ? -3.275 -14.390 -3.121 1.00 95.88 213 ARG A N 1
ATOM 1665 C CA . ARG A 1 213 ? -3.970 -14.969 -1.960 1.00 95.88 213 ARG A CA 1
ATOM 1666 C C . ARG A 1 213 ? -4.187 -16.476 -2.093 1.00 95.88 213 ARG A C 1
ATOM 1668 O O . ARG A 1 213 ? -4.097 -17.194 -1.105 1.00 95.88 213 ARG A O 1
ATOM 1675 N N . LYS A 1 214 ? -4.489 -16.964 -3.298 1.00 96.50 214 LYS A N 1
ATOM 1676 C CA . LYS A 1 214 ? -4.775 -18.384 -3.548 1.00 96.50 214 LYS A CA 1
ATOM 1677 C C . LYS A 1 214 ? -3.539 -19.274 -3.432 1.00 96.50 214 LYS A C 1
ATOM 1679 O O . LYS A 1 214 ? -3.663 -20.418 -3.006 1.00 96.50 214 LYS A O 1
ATOM 1684 N N . PHE A 1 215 ? -2.385 -18.782 -3.875 1.00 96.81 215 PHE A N 1
ATOM 1685 C CA . PHE A 1 215 ? -1.167 -19.582 -4.015 1.00 96.81 215 PHE A CA 1
ATOM 1686 C C . PHE A 1 215 ? -0.078 -19.220 -3.005 1.00 96.81 215 PHE A C 1
ATOM 1688 O O . PHE A 1 215 ? 1.041 -19.713 -3.148 1.00 96.81 215 PHE A O 1
ATOM 1695 N N . ILE A 1 216 ? -0.381 -18.376 -2.012 1.00 95.25 216 ILE A N 1
ATOM 1696 C CA . ILE A 1 216 ? 0.582 -18.034 -0.967 1.00 95.25 216 ILE A CA 1
ATOM 1697 C C . ILE A 1 216 ? 1.100 -19.313 -0.288 1.00 95.25 216 ILE A C 1
ATOM 1699 O O . ILE A 1 216 ? 0.298 -20.142 0.150 1.00 95.25 216 ILE A O 1
ATOM 1703 N N . PRO A 1 217 ? 2.426 -19.528 -0.237 1.00 94.94 217 PRO A N 1
ATOM 1704 C CA . PRO A 1 217 ? 2.978 -20.695 0.431 1.00 94.94 217 PRO A CA 1
ATOM 1705 C C . PRO A 1 217 ? 2.786 -20.615 1.949 1.00 94.94 217 PRO A C 1
ATOM 1707 O O . PRO A 1 217 ? 2.758 -19.530 2.527 1.00 94.94 217 PRO A O 1
ATOM 1710 N N . GLN A 1 218 ? 2.727 -21.769 2.613 1.00 93.19 218 GLN A N 1
ATOM 1711 C CA . GLN A 1 218 ? 2.508 -21.842 4.060 1.00 93.19 218 GLN A CA 1
ATOM 1712 C C . GLN A 1 218 ? 3.571 -21.069 4.869 1.00 93.19 218 GLN A C 1
ATOM 1714 O O . GLN A 1 218 ? 3.252 -20.450 5.880 1.00 93.19 218 GLN A O 1
ATOM 1719 N N . ASP A 1 219 ? 4.831 -21.053 4.418 1.00 91.62 219 ASP A N 1
ATOM 1720 C CA . ASP A 1 219 ? 5.924 -20.312 5.065 1.00 91.62 219 ASP A CA 1
ATOM 1721 C C . ASP A 1 219 ? 5.814 -18.784 4.911 1.00 91.62 219 ASP A C 1
ATOM 1723 O O . ASP A 1 219 ? 6.543 -18.050 5.574 1.00 91.62 219 ASP A O 1
ATOM 1727 N N . TYR A 1 220 ? 4.891 -18.296 4.078 1.00 91.75 220 TYR A N 1
ATOM 1728 C CA . TYR A 1 220 ? 4.611 -16.875 3.874 1.00 91.75 220 TYR A CA 1
ATOM 1729 C C . TYR A 1 220 ? 3.360 -16.390 4.616 1.00 91.75 220 TYR A C 1
ATOM 1731 O O . TYR A 1 220 ? 3.146 -15.182 4.697 1.00 91.75 220 TYR A O 1
ATOM 1739 N N . GLU A 1 221 ? 2.532 -17.280 5.174 1.00 87.06 221 GLU A N 1
ATOM 1740 C CA . GLU A 1 221 ? 1.272 -16.890 5.833 1.00 87.06 221 GLU A CA 1
ATOM 1741 C C . GLU A 1 221 ? 1.488 -15.908 6.994 1.00 87.06 221 GLU A C 1
ATOM 1743 O O . GLU A 1 221 ? 0.641 -15.061 7.258 1.00 87.06 221 GLU A O 1
ATOM 1748 N N . ALA A 1 222 ? 2.638 -15.980 7.670 1.00 90.19 222 ALA A N 1
ATOM 1749 C CA . ALA A 1 222 ? 2.992 -15.062 8.750 1.00 90.19 222 ALA A CA 1
ATOM 1750 C C . ALA A 1 222 ? 3.578 -13.718 8.268 1.00 90.19 222 ALA A C 1
ATOM 1752 O O . ALA A 1 222 ? 3.718 -12.803 9.078 1.00 90.19 222 ALA A O 1
ATOM 1753 N N . GLU A 1 223 ? 3.925 -13.586 6.983 1.00 92.75 223 GLU A N 1
ATOM 1754 C CA . GLU A 1 223 ? 4.550 -12.385 6.404 1.00 92.75 223 GLU A CA 1
ATOM 1755 C C . GLU A 1 223 ? 3.522 -11.349 5.929 1.00 92.75 223 GLU A C 1
ATOM 1757 O O . GLU A 1 223 ? 3.876 -10.194 5.683 1.00 92.75 223 GLU A O 1
ATOM 1762 N N . VAL A 1 224 ? 2.248 -11.730 5.809 1.00 94.56 224 VAL A N 1
ATOM 1763 C CA . VAL A 1 224 ? 1.164 -10.852 5.362 1.00 94.56 224 VAL A CA 1
ATOM 1764 C C . VAL A 1 224 ? -0.119 -11.127 6.130 1.00 94.56 224 VAL A C 1
ATOM 1766 O O . VAL A 1 224 ? -0.550 -12.263 6.291 1.00 94.56 224 VAL A O 1
ATOM 1769 N N . GLU A 1 225 ? -0.772 -10.057 6.557 1.00 95.38 225 GLU A N 1
ATOM 1770 C CA . GLU A 1 225 ? -2.118 -10.097 7.104 1.00 95.38 225 GLU A CA 1
ATOM 1771 C C . GLU A 1 225 ? -3.081 -9.526 6.064 1.00 95.38 225 GLU A C 1
ATOM 1773 O O . GLU A 1 225 ? -3.119 -8.318 5.816 1.00 95.38 225 GLU A O 1
ATOM 1778 N N . PHE A 1 226 ? -3.807 -10.413 5.384 1.00 96.12 226 PHE A N 1
ATOM 1779 C CA . PHE A 1 226 ? -4.728 -10.013 4.325 1.00 96.12 226 PHE A CA 1
ATOM 1780 C C . PHE A 1 226 ? -5.905 -9.208 4.864 1.00 96.12 226 PHE A C 1
ATOM 1782 O O . PHE A 1 226 ? -6.411 -9.477 5.953 1.00 96.12 226 PHE A O 1
ATOM 1789 N N . TYR A 1 227 ? -6.404 -8.280 4.049 1.00 97.06 227 TYR A N 1
ATOM 1790 C CA . TYR A 1 227 ? -7.631 -7.572 4.381 1.00 97.06 227 TYR A CA 1
ATOM 1791 C C . TYR A 1 227 ? -8.819 -8.535 4.435 1.00 97.06 227 TYR A C 1
ATOM 1793 O O . TYR A 1 227 ? -9.034 -9.358 3.534 1.00 97.06 227 TYR A O 1
ATOM 1801 N N . ASP A 1 228 ? -9.575 -8.416 5.522 1.00 94.62 228 ASP A N 1
ATOM 1802 C CA . ASP A 1 228 ? -10.776 -9.184 5.818 1.00 94.62 228 ASP A CA 1
ATOM 1803 C C . ASP A 1 228 ? -11.759 -8.270 6.580 1.00 94.62 228 ASP A C 1
ATOM 1805 O O . ASP A 1 228 ? -11.410 -7.755 7.650 1.00 94.62 228 ASP A O 1
ATOM 1809 N N . PRO A 1 229 ? -12.961 -8.006 6.034 1.00 93.31 229 PRO A N 1
ATOM 1810 C CA . PRO A 1 229 ? -13.922 -7.097 6.653 1.00 93.31 229 PRO A CA 1
ATOM 1811 C C . PRO A 1 229 ? -14.441 -7.592 8.008 1.00 93.31 229 PRO A C 1
ATOM 1813 O O . PRO A 1 229 ? -14.934 -6.778 8.787 1.00 93.31 229 PRO A O 1
ATOM 1816 N N . GLU A 1 230 ? -14.288 -8.880 8.321 1.00 94.62 230 GLU A N 1
ATOM 1817 C CA . GLU A 1 230 ? -14.765 -9.492 9.565 1.00 94.62 230 GLU A CA 1
ATOM 1818 C C . GLU A 1 230 ? -13.663 -9.623 10.626 1.00 94.62 230 GLU A C 1
ATOM 1820 O O . GLU A 1 230 ? -13.919 -10.082 11.738 1.00 94.62 230 GLU A O 1
ATOM 1825 N N . ARG A 1 231 ? -12.421 -9.228 10.311 1.00 95.06 231 ARG A N 1
ATOM 1826 C CA . ARG A 1 231 ? -11.276 -9.365 11.222 1.00 95.06 231 ARG A CA 1
ATOM 1827 C C . ARG A 1 231 ? -10.512 -8.063 11.383 1.00 95.06 231 ARG A C 1
ATOM 1829 O O . ARG A 1 231 ? -10.483 -7.210 10.493 1.00 95.06 231 ARG A O 1
ATOM 1836 N N . VAL A 1 232 ? -9.870 -7.914 12.536 1.00 96.50 232 VAL A N 1
ATOM 1837 C CA . VAL A 1 232 ? -8.853 -6.878 12.725 1.00 96.50 232 VAL A CA 1
ATOM 1838 C C . VAL A 1 232 ? -7.588 -7.223 11.939 1.00 96.50 232 VAL A C 1
ATOM 1840 O O . VAL A 1 232 ? -7.342 -8.380 11.615 1.00 96.50 232 VAL A O 1
ATOM 1843 N N . ILE A 1 233 ? -6.793 -6.200 11.659 1.00 96.25 233 ILE A N 1
ATOM 1844 C CA . ILE A 1 233 ? -5.484 -6.263 11.027 1.00 96.25 233 ILE A CA 1
ATOM 1845 C C . ILE A 1 233 ? -4.472 -5.846 12.099 1.00 96.25 233 ILE A C 1
ATOM 1847 O O . ILE A 1 233 ? -4.256 -4.653 12.322 1.00 96.25 233 ILE A O 1
ATOM 1851 N N . HIS A 1 234 ? -3.876 -6.804 12.801 1.00 95.31 234 HIS A N 1
ATOM 1852 C CA . HIS A 1 234 ? -2.901 -6.561 13.870 1.00 95.31 234 HIS A CA 1
ATOM 1853 C C . HIS A 1 234 ? -1.662 -5.797 13.390 1.00 95.31 234 HIS A C 1
ATOM 1855 O O . HIS A 1 234 ? -1.091 -4.990 14.126 1.00 95.31 234 HIS A O 1
ATOM 1861 N N . ALA A 1 235 ? -1.240 -6.023 12.146 1.00 93.75 235 ALA A N 1
ATOM 1862 C CA . ALA A 1 235 ? -0.119 -5.319 11.539 1.00 93.75 235 ALA A CA 1
ATOM 1863 C C . ALA A 1 235 ? -0.428 -3.840 11.225 1.00 93.75 235 ALA A C 1
ATOM 1865 O O . ALA A 1 235 ? 0.510 -3.069 10.982 1.00 93.75 235 ALA A O 1
ATOM 1866 N N . ALA A 1 236 ? -1.699 -3.423 11.272 1.00 95.12 236 ALA A N 1
ATOM 1867 C CA . ALA A 1 236 ? -2.146 -2.064 10.984 1.00 95.12 236 ALA A CA 1
ATOM 1868 C C . ALA A 1 236 ? -2.494 -1.270 12.259 1.00 95.12 236 ALA A C 1
ATOM 1870 O O . ALA A 1 236 ? -2.868 -1.853 13.280 1.00 95.12 236 ALA A O 1
ATOM 1871 N N . PRO A 1 237 ? -2.411 0.071 12.211 1.00 95.69 237 PRO A N 1
ATOM 1872 C CA . PRO A 1 237 ? -2.921 0.920 13.280 1.00 95.69 237 PRO A CA 1
ATOM 1873 C C . PRO A 1 237 ? -4.418 0.706 13.548 1.00 95.69 237 PRO A C 1
ATOM 1875 O O . PRO A 1 237 ? -5.176 0.301 12.660 1.00 95.69 237 PRO A O 1
ATOM 1878 N N . ILE A 1 238 ? -4.871 1.044 14.757 1.00 95.75 238 ILE A N 1
ATOM 1879 C CA . ILE A 1 238 ? -6.298 1.029 15.121 1.00 95.75 238 ILE A CA 1
ATOM 1880 C C . ILE A 1 238 ? -7.103 1.930 14.178 1.00 95.75 238 ILE A C 1
ATOM 1882 O O . ILE A 1 238 ? -8.186 1.552 13.738 1.00 95.75 238 ILE A O 1
ATOM 1886 N N . ARG A 1 239 ? -6.555 3.084 13.790 1.00 95.31 239 ARG A N 1
ATOM 1887 C CA . ARG A 1 239 ? -7.165 3.970 12.794 1.00 95.31 239 ARG A CA 1
ATOM 1888 C C . ARG A 1 239 ? -7.504 3.250 11.489 1.00 95.31 239 ARG A C 1
ATOM 1890 O O . ARG A 1 239 ? -8.635 3.331 11.023 1.00 95.31 239 ARG A O 1
ATOM 1897 N N . ASP A 1 240 ? -6.534 2.553 10.909 1.00 95.88 240 ASP A N 1
ATOM 1898 C CA . ASP A 1 240 ? -6.705 1.865 9.625 1.00 95.88 240 ASP A CA 1
ATOM 1899 C C . ASP A 1 240 ? -7.704 0.708 9.762 1.00 95.88 240 ASP A C 1
ATOM 1901 O O . ASP A 1 240 ? -8.493 0.454 8.854 1.00 95.88 240 ASP A O 1
ATOM 1905 N N . ASN A 1 241 ? -7.735 0.062 10.932 1.00 96.50 241 ASN A N 1
ATOM 1906 C CA . ASN A 1 241 ? -8.748 -0.932 11.271 1.00 96.50 241 ASN A CA 1
ATOM 1907 C C . ASN A 1 241 ? -10.165 -0.358 11.305 1.00 96.50 241 ASN A C 1
ATOM 1909 O O . ASN A 1 241 ? -11.075 -1.006 10.795 1.00 96.50 241 ASN A O 1
ATOM 1913 N N . LEU A 1 242 ? -10.351 0.821 11.901 1.00 96.06 242 LEU A N 1
ATOM 1914 C CA . LEU A 1 242 ? -11.650 1.488 12.010 1.00 96.06 242 LEU A CA 1
ATOM 1915 C C . LEU A 1 242 ? -12.149 2.002 10.656 1.00 96.06 242 LEU A C 1
ATOM 1917 O O . LEU A 1 242 ? -13.338 1.915 10.369 1.00 96.06 242 LEU A O 1
ATOM 1921 N N . LEU A 1 243 ? -11.248 2.528 9.821 1.00 95.69 243 LEU A N 1
ATOM 1922 C CA . LEU A 1 243 ? -11.601 3.052 8.499 1.00 95.69 243 LEU A CA 1
ATOM 1923 C C . LEU A 1 243 ? -11.816 1.951 7.462 1.00 95.69 243 LEU A C 1
ATOM 1925 O O . LEU A 1 243 ? -12.654 2.111 6.579 1.00 95.69 243 LEU A O 1
ATOM 1929 N N . PHE A 1 244 ? -11.037 0.868 7.546 1.00 96.56 244 PHE A N 1
ATOM 1930 C CA . PHE A 1 244 ? -11.035 -0.245 6.595 1.00 96.56 244 PHE A CA 1
ATOM 1931 C C . PHE A 1 244 ? -11.059 0.218 5.122 1.00 96.56 244 PHE A C 1
ATOM 1933 O O . PHE A 1 244 ? -11.846 -0.228 4.284 1.00 96.56 244 PHE A O 1
ATOM 1940 N N . GLY A 1 245 ? -10.179 1.167 4.813 1.00 96.12 245 GLY A N 1
ATOM 1941 C CA . GLY A 1 245 ? -10.052 1.799 3.508 1.00 96.12 245 GLY A CA 1
ATOM 1942 C C . GLY A 1 245 ? -8.936 2.836 3.507 1.00 96.12 245 GLY A C 1
ATOM 1943 O O . GLY A 1 245 ? -8.299 3.091 4.532 1.00 96.12 245 GLY A O 1
ATOM 1944 N N . ARG A 1 246 ? -8.703 3.458 2.352 1.00 96.00 246 ARG A N 1
ATOM 1945 C CA . ARG A 1 246 ? -7.719 4.533 2.199 1.00 96.00 246 ARG A CA 1
ATOM 1946 C C . ARG A 1 246 ? -8.396 5.889 2.139 1.00 96.00 246 ARG A C 1
ATOM 1948 O O . ARG A 1 246 ? -9.431 6.058 1.502 1.00 96.00 246 ARG A O 1
ATOM 1955 N N . VAL A 1 247 ? -7.782 6.866 2.798 1.00 94.25 247 VAL A N 1
ATOM 1956 C CA . VAL A 1 247 ? -8.224 8.257 2.739 1.00 94.25 247 VAL A CA 1
ATOM 1957 C C . VAL A 1 247 ? -7.993 8.790 1.329 1.00 94.25 247 VAL A C 1
ATOM 1959 O O . VAL A 1 247 ? -6.900 8.662 0.777 1.00 94.25 247 VAL A O 1
ATOM 1962 N N . ALA A 1 248 ? -9.026 9.391 0.751 1.00 92.94 248 ALA A N 1
ATOM 1963 C CA . ALA A 1 248 ? -8.998 9.883 -0.609 1.00 92.94 248 ALA A CA 1
ATOM 1964 C C . ALA A 1 248 ? -8.031 11.062 -0.766 1.00 92.94 248 ALA A C 1
ATOM 1966 O O . ALA A 1 248 ? -8.180 12.120 -0.137 1.00 92.94 248 ALA A O 1
ATOM 1967 N N . TYR A 1 249 ? -7.068 10.894 -1.668 1.00 86.62 249 TYR A N 1
ATOM 1968 C CA . TYR A 1 249 ? -6.215 11.963 -2.159 1.00 86.62 249 TYR A CA 1
ATOM 1969 C C . TYR A 1 249 ? -7.021 12.894 -3.074 1.00 86.62 249 TYR A C 1
ATOM 1971 O O . TYR A 1 249 ? -7.848 12.464 -3.873 1.00 86.62 249 TYR A O 1
ATOM 1979 N N . GLY A 1 250 ? -6.756 14.198 -2.982 1.00 78.12 250 GLY A N 1
ATOM 1980 C CA . GLY A 1 250 ? -7.399 15.206 -3.833 1.00 78.12 250 GLY A CA 1
ATOM 1981 C C . GLY A 1 250 ? -8.672 15.829 -3.259 1.00 78.12 250 GLY A C 1
ATOM 1982 O O . GLY A 1 250 ? -9.136 16.825 -3.809 1.00 78.12 250 GLY A O 1
ATOM 1983 N N . ILE A 1 251 ? -9.186 15.334 -2.130 1.00 83.94 251 ILE A N 1
ATOM 1984 C CA . ILE A 1 251 ? -10.223 16.026 -1.358 1.00 83.94 251 ILE A CA 1
ATOM 1985 C C . ILE A 1 251 ? -9.556 16.872 -0.265 1.00 83.94 251 ILE A C 1
ATOM 1987 O O . ILE A 1 251 ? -8.695 16.412 0.486 1.00 83.94 251 ILE A O 1
ATOM 1991 N N . SER A 1 252 ? -9.934 18.149 -0.184 1.00 83.25 252 SER A N 1
ATOM 1992 C CA . SER A 1 252 ? -9.373 19.066 0.809 1.00 83.25 252 SER A CA 1
ATOM 1993 C C . SER A 1 252 ? -9.721 18.624 2.227 1.00 83.25 252 SER A C 1
ATOM 1995 O O . SER A 1 252 ? -10.890 18.372 2.550 1.00 83.25 252 SER A O 1
ATOM 1997 N N . ASN A 1 253 ? -8.697 18.608 3.081 1.00 84.19 253 ASN A N 1
ATOM 1998 C CA . ASN A 1 253 ? -8.791 18.313 4.508 1.00 84.19 253 ASN A CA 1
ATOM 1999 C C . ASN A 1 253 ? -9.356 16.915 4.830 1.00 84.19 253 ASN A C 1
ATOM 2001 O O . ASN A 1 253 ? -9.899 16.739 5.918 1.00 84.19 253 ASN A O 1
ATOM 2005 N N . SER A 1 254 ? -9.229 15.921 3.934 1.00 86.31 254 SER A N 1
ATOM 2006 C CA . SER A 1 254 ? -9.718 14.550 4.188 1.00 86.31 254 SER A CA 1
ATOM 2007 C C . SER A 1 254 ? -9.208 13.989 5.514 1.00 86.31 254 SER A C 1
ATOM 2009 O O . SER A 1 254 ? -9.998 13.519 6.319 1.00 86.31 254 SER A O 1
ATOM 2011 N N . GLU A 1 255 ? -7.909 14.121 5.790 1.00 86.44 255 GLU A N 1
ATOM 2012 C CA . GLU A 1 255 ? -7.293 13.654 7.041 1.00 86.44 255 GLU A CA 1
ATOM 2013 C C . GLU A 1 255 ? -7.931 14.287 8.288 1.00 86.44 255 GLU A C 1
ATOM 2015 O O . GLU A 1 255 ? -8.265 13.589 9.243 1.00 86.44 255 GLU A O 1
ATOM 2020 N N . GLN A 1 256 ? -8.158 15.604 8.264 1.00 85.88 256 GLN A N 1
ATOM 2021 C CA . GLN A 1 256 ? -8.753 16.344 9.384 1.00 85.88 256 GLN A CA 1
ATOM 2022 C C . GLN A 1 256 ? -10.226 15.972 9.583 1.00 85.88 256 GLN A C 1
ATOM 2024 O O . GLN A 1 256 ? -10.668 15.781 10.713 1.00 85.88 256 GLN A O 1
ATOM 2029 N N . LYS A 1 257 ? -10.975 15.835 8.484 1.00 88.44 257 LYS A N 1
ATOM 2030 C CA . LYS A 1 257 ? -12.381 15.414 8.491 1.00 88.44 257 LYS A CA 1
ATOM 2031 C C . LYS A 1 257 ? -12.536 14.000 9.047 1.00 88.44 257 LYS A C 1
ATOM 2033 O O . LYS A 1 257 ? -13.364 13.770 9.918 1.00 88.44 257 LYS A O 1
ATOM 2038 N N . VAL A 1 258 ? -11.686 13.077 8.600 1.00 88.81 258 VAL A N 1
ATOM 2039 C CA . VAL A 1 258 ? -11.651 11.697 9.096 1.00 88.81 258 VAL A CA 1
ATOM 2040 C C . VAL A 1 258 ? -11.308 11.657 10.583 1.00 88.81 258 VAL A C 1
ATOM 2042 O O . VAL A 1 258 ? -11.973 10.959 11.340 1.00 88.81 258 VAL A O 1
ATOM 2045 N N . ALA A 1 259 ? -10.307 12.422 11.026 1.00 86.69 259 ALA A N 1
ATOM 2046 C CA . ALA A 1 259 ? -9.953 12.495 12.442 1.00 86.69 259 ALA A CA 1
ATOM 2047 C C . ALA A 1 259 ? -11.11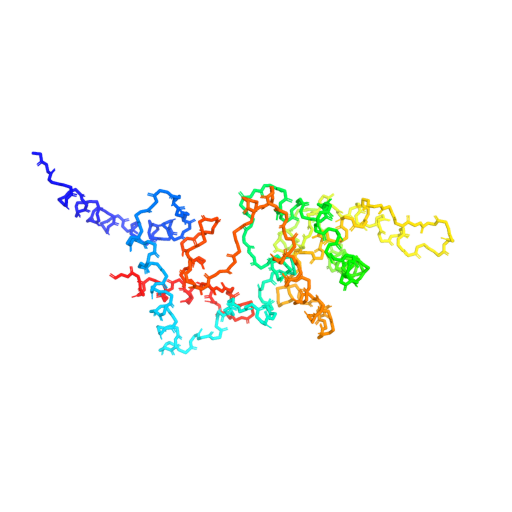4 13.016 13.310 1.00 86.69 259 ALA A C 1
ATOM 2049 O O . ALA A 1 259 ? -11.347 12.487 14.396 1.00 86.69 259 ALA A O 1
ATOM 2050 N N . ALA A 1 260 ? -11.869 14.007 12.823 1.00 86.88 260 ALA A N 1
ATOM 2051 C CA . ALA A 1 260 ? -13.047 14.523 13.517 1.00 86.88 260 ALA A CA 1
ATOM 2052 C C . ALA A 1 260 ? -14.144 13.456 13.666 1.00 86.88 260 ALA A C 1
ATOM 2054 O O . ALA A 1 260 ? -14.658 13.274 14.767 1.00 86.88 260 ALA A O 1
ATOM 2055 N N . VAL A 1 261 ? -14.436 12.709 12.595 1.00 88.94 261 VAL A N 1
ATOM 2056 C CA . VAL A 1 261 ? -15.443 11.635 12.618 1.00 88.94 261 VAL A CA 1
ATOM 2057 C C . VAL A 1 261 ? -15.023 10.474 13.518 1.00 88.94 261 VAL A C 1
ATOM 2059 O O . VAL A 1 261 ? -15.837 9.960 14.281 1.00 88.94 261 VAL A O 1
ATOM 2062 N N . LEU A 1 262 ? -13.752 10.065 13.490 1.00 88.12 262 LEU A N 1
ATOM 2063 C CA . LEU A 1 262 ? -13.266 9.006 14.382 1.00 88.12 262 LEU A CA 1
ATOM 2064 C C . LEU A 1 262 ? -13.443 9.396 15.853 1.00 88.12 262 LEU A C 1
ATOM 2066 O O . LEU A 1 262 ? -13.924 8.588 16.646 1.00 88.12 262 LEU A O 1
ATOM 2070 N N . LYS A 1 263 ? -13.145 10.656 16.194 1.00 84.69 263 LYS A N 1
ATOM 2071 C CA . LYS A 1 263 ? -13.317 11.172 17.552 1.00 84.69 263 LYS A CA 1
ATOM 2072 C C . LYS A 1 263 ? -14.770 11.088 18.028 1.00 84.69 263 LYS A C 1
ATOM 2074 O O . LYS A 1 263 ? -14.991 10.794 19.193 1.00 84.69 263 LYS A O 1
ATOM 2079 N N . THR A 1 264 ? -15.759 11.314 17.168 1.00 81.25 264 THR A N 1
ATOM 2080 C CA . THR A 1 264 ? -17.178 11.207 17.555 1.00 81.25 264 THR A CA 1
ATOM 2081 C C . THR A 1 264 ? -17.712 9.775 17.516 1.00 81.25 264 THR A C 1
ATOM 2083 O O . THR A 1 264 ? -18.659 9.475 18.228 1.00 81.25 264 THR A O 1
ATOM 2086 N N . SER A 1 265 ? -17.100 8.887 16.725 1.00 75.69 265 SER A N 1
ATOM 2087 C CA . SER A 1 265 ? -17.585 7.514 16.497 1.00 75.69 265 SER A CA 1
ATOM 2088 C C . SER A 1 265 ? -17.115 6.485 17.532 1.00 75.69 265 SER A C 1
ATOM 2090 O O . SER A 1 265 ? -17.687 5.402 17.611 1.00 75.69 265 SER A O 1
ATOM 2092 N N . VAL A 1 266 ? -16.029 6.773 18.259 1.00 66.69 266 VAL A N 1
ATOM 2093 C CA . VAL A 1 266 ? -15.341 5.815 19.157 1.00 66.69 266 VAL A CA 1
ATOM 2094 C C . VAL A 1 266 ? -15.265 6.342 20.599 1.00 66.69 266 VAL A C 1
ATOM 2096 O O . VAL A 1 266 ? -14.408 5.925 21.376 1.00 66.69 266 VAL A O 1
ATOM 2099 N N . THR A 1 267 ? -16.146 7.279 20.949 1.00 55.34 267 THR A N 1
ATOM 2100 C CA . THR A 1 267 ? -16.332 7.781 22.320 1.00 55.34 267 THR A CA 1
ATOM 2101 C C . THR A 1 267 ? -17.667 7.291 22.853 1.00 55.34 267 THR A C 1
ATOM 2103 O O . THR A 1 267 ? -17.708 6.877 24.032 1.00 55.34 267 THR A O 1
#

Secondary structure (DSSP, 8-state):
---HHHHHHHHHHHHHHHT-HHHHHHHHHHSB--TTS-HHHHHHHHHHHHHHHHHHHHTT-GGGEEE--TTS--TTS-HHHHHH-EEESSSTTSHHHHTT-HHHHHHHHHTT-HHHHHHHHHHHHHHHHHHTTTPPTT-HHHHHH-SS-GGGHHHHHHHHHHHH---TT----HHHHHHHHHHHHT--HHHH------HHHHHHHHHHHHHHHHH--GGGTTTEEE--TTS--TTSBHHHHHH-EEEPTTSTTHHHHHHHHHHHH--

Sequence (267 aa):
MSSADELHQAVFAALRTTGLEGDIYNFGLLGKLSKSTDPDILERIVNARQVVREHLAEENLLNVIEPFDPSNFNRNASLGENLVFGVAAGERLSTRGLASDRFFRAIISSEGLEKPLADLGLNIAETTIKTFAGLPPGHPLFERYALMQSSELEEFAELIEKAQARDAGTRLSSLDYDRLIRLSLGYIEPRHRLSLIDPALEQRVLRARQSFRKFIPQDYEAEVEFYDPERVIHAAPIRDNLLFGRVAYGISNSEQKVAAVLKTSVT

Radius of gyration: 21.63 Å; chains: 1; bounding box: 48×44×77 Å